Protein AF-A0A957Y7L5-F1 (afdb_monomer)

Sequence (274 aa):
MSEKPYTSDHEILPEDILTKQPSLHLTINKKDAVELDPALAEQLESYTSRERQQYLDQQVETLYEQVIKELNHFPADVSLALKKLNKAHGLVLEKPEQYNAALNEVAEVKMMIIEKRMRRQWAYTWGLMVFFYAVIWFVILAMGFFVDLKRLSEGLIYIAEGYTTIWYVALAGGLGGVVAVLYDLSEDMSKNQFERQKVMLYLIHPVTGLILGVLMFFVANTGFLVFGNATLGVESRNFSSPQILLIVLAWLAGFRQLDIYQLIDQILARVLPK

Mean predicted aligned error: 12.65 Å

pLDDT: mean 79.51, std 18.56, range [34.91, 98.06]

Radius of gyration: 33.1 Å; Cα contacts (8 Å, |Δi|>4): 226; chains: 1; bounding box: 94×47×84 Å

Foldseek 3Di:
DDDDDDDDPPPPPPPPPPPDDPPPPPPPPDDDDPPCPVVNVVVVVVVVLVVLLVVLVVLLVVLLVLLCVQVVVPVPLSVVLVVLSVVLNVQSVPDSVSNVVSVVSSVVSVVVSVVLVVLLVCLVPLLVVLVVVLVVQLVVLVVQVVDPVVVVCVPPDPDDLVVVLLSLLLSLLLNLLSVLLVVVSVVCNVVSNDDPVCSVVSVCLSVLSSVQSNVLVVVVQVVVVVVDDDPVDRDPDDQDPVSVVSSVVSSNCSNPVVVVVVVVVVVCCVVDPD

Secondary structure (DSSP, 8-state):
--PPP-------S-GGGSS----------S-------HHHHHHHHHHHHHHHHHHHHHHHHHHHHHHHHHHTT-HHHHHHHHHHHHHHHHHHHH-GGGHHHHHHHHHHHHHHHHHHHHHHHHHHHHHHHHHHHHHHHHHHHHHHTT--HHHHHTTSS---TTHHHHHHHHHHHHHHHHHHHHHHHHHHHHHT---GGGHHHHHHHHHHHHHHHHHHHHHHHHHHHHHSS------SSS--HHHHHHHHHHHHHHHTHHHHHHHHHHHHHHHS--

Structure (mmCIF, N/CA/C/O backbone):
data_AF-A0A957Y7L5-F1
#
_entry.id   AF-A0A957Y7L5-F1
#
loop_
_atom_site.group_PDB
_atom_site.id
_atom_site.type_symbol
_atom_site.label_atom_id
_atom_site.label_alt_id
_atom_site.label_comp_id
_atom_site.label_asym_id
_atom_site.label_entity_id
_atom_site.label_seq_id
_atom_site.pdbx_PDB_ins_code
_atom_site.Cartn_x
_atom_site.Cartn_y
_atom_site.Cartn_z
_atom_site.occupancy
_atom_site.B_iso_or_equiv
_atom_site.auth_seq_id
_atom_site.auth_comp_id
_atom_site.auth_asym_id
_atom_site.auth_atom_id
_atom_site.pdbx_PDB_model_num
ATOM 1 N N . MET A 1 1 ? -28.798 -17.854 -10.064 1.00 40.16 1 MET A N 1
ATOM 2 C CA . MET A 1 1 ? -28.558 -17.889 -8.607 1.00 40.16 1 MET A CA 1
ATOM 3 C C . MET A 1 1 ? -28.338 -16.442 -8.204 1.00 40.16 1 MET A C 1
ATOM 5 O O . MET A 1 1 ? -27.319 -15.880 -8.567 1.00 40.16 1 MET A O 1
ATOM 9 N N . SER A 1 2 ? -29.389 -15.790 -7.703 1.00 36.12 2 SER A N 1
ATOM 10 C CA . SER A 1 2 ? -29.487 -14.326 -7.605 1.00 36.12 2 SER A CA 1
ATOM 11 C C . SER A 1 2 ? -29.371 -13.914 -6.144 1.00 36.12 2 SER A C 1
ATOM 13 O O . SER A 1 2 ? -30.240 -14.268 -5.347 1.00 36.12 2 SER A O 1
ATOM 15 N N . GLU A 1 3 ? -28.310 -13.189 -5.802 1.00 37.00 3 GLU A N 1
ATOM 16 C CA . GLU A 1 3 ? -28.160 -12.548 -4.497 1.00 37.00 3 GLU A CA 1
ATOM 17 C C . GLU A 1 3 ? -29.187 -11.419 -4.355 1.00 37.00 3 GLU A C 1
ATOM 19 O O . GLU A 1 3 ? -29.357 -10.589 -5.251 1.00 37.00 3 GLU A O 1
ATOM 24 N N . LYS A 1 4 ? -29.915 -11.421 -3.236 1.00 42.12 4 LYS A N 1
ATOM 25 C CA . LYS A 1 4 ? -30.770 -10.305 -2.822 1.00 42.12 4 LYS A CA 1
ATOM 26 C C . LYS A 1 4 ? -29.901 -9.220 -2.168 1.00 42.12 4 LYS A C 1
ATOM 28 O O . LYS A 1 4 ? -28.979 -9.573 -1.434 1.00 42.12 4 LYS A O 1
ATOM 33 N N . PRO A 1 5 ? -30.199 -7.928 -2.377 1.00 44.16 5 PRO A N 1
ATOM 34 C CA . PRO A 1 5 ? -29.453 -6.841 -1.759 1.00 44.16 5 PRO A CA 1
ATOM 35 C C . PRO A 1 5 ? -29.744 -6.760 -0.254 1.00 44.16 5 PRO A C 1
ATOM 37 O O . PRO A 1 5 ? -30.888 -6.896 0.178 1.00 44.16 5 PRO A O 1
ATOM 40 N N . TYR A 1 6 ? -28.686 -6.534 0.525 1.00 38.81 6 TYR A N 1
ATOM 41 C CA . TYR A 1 6 ? -28.733 -6.289 1.964 1.00 38.81 6 TYR A CA 1
ATOM 42 C C . TYR A 1 6 ? -29.338 -4.900 2.198 1.00 38.81 6 TYR A C 1
ATOM 44 O O . TYR A 1 6 ? -28.723 -3.880 1.883 1.00 38.81 6 TYR A O 1
ATOM 52 N N . THR A 1 7 ? -30.571 -4.860 2.696 1.00 42.31 7 THR A N 1
ATOM 53 C CA . THR A 1 7 ? -31.206 -3.635 3.178 1.00 42.31 7 THR A CA 1
ATOM 54 C C . THR A 1 7 ? -30.458 -3.132 4.408 1.00 42.31 7 THR A C 1
ATOM 56 O O . THR A 1 7 ? -30.164 -3.872 5.344 1.00 42.31 7 THR A O 1
ATOM 59 N N . SER A 1 8 ? -30.087 -1.861 4.339 1.00 40.06 8 SER A N 1
ATOM 60 C CA . SER A 1 8 ? -29.397 -1.091 5.364 1.00 40.06 8 SER A CA 1
ATOM 61 C C . SER A 1 8 ? -30.359 -0.789 6.520 1.00 40.06 8 SER A C 1
ATOM 63 O O . SER A 1 8 ? -31.025 0.243 6.521 1.00 40.06 8 SER A O 1
ATOM 65 N N . ASP A 1 9 ? -30.411 -1.671 7.514 1.00 44.84 9 ASP A N 1
ATOM 66 C CA . ASP A 1 9 ? -31.069 -1.406 8.796 1.00 44.84 9 ASP A CA 1
ATOM 67 C C . ASP A 1 9 ? -30.110 -0.651 9.723 1.00 44.84 9 ASP A C 1
ATOM 69 O O . ASP A 1 9 ? -29.549 -1.246 10.635 1.00 44.84 9 ASP A O 1
ATOM 73 N N . HIS A 1 10 ? -29.887 0.645 9.494 1.00 41.16 10 HIS A N 1
ATOM 74 C CA . HIS A 1 10 ? -29.336 1.554 10.511 1.00 41.16 10 HIS A CA 1
ATOM 75 C C . HIS A 1 10 ? -29.779 2.998 10.256 1.00 41.16 10 HIS A C 1
ATOM 77 O O . HIS A 1 10 ? -28.973 3.897 10.049 1.00 41.16 10 HIS A O 1
ATOM 83 N N . GLU A 1 11 ? -31.084 3.216 10.360 1.00 44.81 11 GLU A N 1
ATOM 84 C CA . GLU A 1 11 ? -31.632 4.490 10.810 1.00 44.81 11 GLU A CA 1
ATOM 85 C C . GLU A 1 11 ? -32.611 4.164 11.942 1.00 44.81 11 GLU A C 1
ATOM 87 O O . GLU A 1 11 ? -33.804 3.977 11.754 1.00 44.81 11 GLU A O 1
ATOM 92 N N . ILE A 1 12 ? -32.049 3.954 13.135 1.00 46.50 12 ILE A N 1
ATOM 93 C CA . ILE A 1 12 ? -32.809 3.898 14.387 1.00 46.50 12 ILE A CA 1
ATOM 94 C C . ILE A 1 12 ? -32.298 5.055 15.242 1.00 46.50 12 ILE A C 1
ATOM 96 O O . ILE A 1 12 ? -31.625 4.882 16.256 1.00 46.50 12 ILE A O 1
ATOM 100 N N . LEU A 1 13 ? -32.572 6.266 14.771 1.00 45.19 13 LEU A N 1
ATOM 101 C CA . LEU A 1 13 ? -33.086 7.280 15.676 1.00 45.19 13 LEU A CA 1
ATOM 102 C C . LEU A 1 13 ? -34.610 7.110 15.642 1.00 45.19 13 LEU A C 1
ATOM 104 O O . LEU A 1 13 ? -35.164 6.951 14.555 1.00 45.19 13 LEU A O 1
ATOM 108 N N . PRO A 1 14 ? -35.302 7.073 16.788 1.00 40.66 14 PRO A N 1
ATOM 109 C CA . PRO A 1 14 ? -36.748 6.931 16.791 1.00 40.66 14 PRO A CA 1
ATOM 110 C C . PRO A 1 14 ? -37.381 8.207 16.213 1.00 40.66 14 PRO A C 1
ATOM 112 O O . PRO A 1 14 ? -37.533 9.200 16.920 1.00 40.66 14 PRO A O 1
ATOM 115 N N . GLU A 1 15 ? -37.773 8.182 14.936 1.00 44.00 15 GLU A N 1
ATOM 116 C CA . GLU A 1 15 ? -38.646 9.206 14.331 1.00 44.00 15 GLU A CA 1
ATOM 117 C C . GLU A 1 15 ? -40.079 9.170 14.901 1.00 44.00 15 GLU A C 1
ATOM 119 O O . GLU A 1 15 ? -40.859 10.101 14.704 1.00 44.00 15 GLU A O 1
ATOM 124 N N . ASP A 1 16 ? -40.429 8.146 15.682 1.00 39.78 16 ASP A N 1
ATOM 125 C CA . ASP A 1 16 ? -41.800 7.915 16.152 1.00 39.78 16 ASP A CA 1
ATOM 126 C C . ASP A 1 16 ? -42.203 8.706 17.416 1.00 39.78 16 ASP A C 1
ATOM 128 O O . ASP A 1 16 ? -43.280 8.492 17.972 1.00 39.78 16 ASP A O 1
ATOM 132 N N . ILE A 1 17 ? -41.380 9.656 17.880 1.00 46.81 17 ILE A N 1
ATOM 133 C CA . ILE A 1 17 ? -41.723 10.514 19.036 1.00 46.81 17 ILE A CA 1
ATOM 134 C C . ILE A 1 17 ? -42.305 11.878 18.605 1.00 46.81 17 ILE A C 1
ATOM 136 O O . ILE A 1 17 ? -42.879 12.583 19.433 1.00 46.81 17 ILE A O 1
ATOM 140 N N . LEU A 1 18 ? -42.252 12.257 17.319 1.00 44.09 18 LEU A N 1
ATOM 141 C CA . LEU A 1 18 ? -42.644 13.613 16.886 1.00 44.09 18 LEU A CA 1
ATOM 142 C C . LEU A 1 18 ? -43.904 13.730 16.006 1.00 44.09 18 LEU A C 1
ATOM 144 O O . LEU A 1 18 ? -44.290 14.855 15.697 1.00 44.09 18 LEU A O 1
ATOM 148 N N . THR A 1 19 ? -44.599 12.646 15.634 1.00 45.88 19 THR A N 1
ATOM 149 C CA . THR A 1 19 ? -45.716 12.742 14.654 1.00 45.88 19 THR A CA 1
ATOM 150 C C . THR A 1 19 ? -47.066 12.148 15.063 1.00 45.88 19 THR A C 1
ATOM 152 O O . THR A 1 19 ? -48.013 12.205 14.280 1.00 45.88 19 THR A O 1
ATOM 155 N N . LYS A 1 20 ? -47.254 11.697 16.308 1.00 41.38 20 LYS A N 1
ATOM 156 C CA . LYS A 1 20 ? -48.593 11.359 16.836 1.00 41.38 20 LYS A CA 1
ATOM 157 C C . LYS A 1 20 ? -48.969 12.220 18.036 1.00 41.38 20 LYS A C 1
ATOM 159 O O . LYS A 1 20 ? -49.040 11.753 19.166 1.00 41.38 20 LYS A O 1
ATOM 164 N N . GLN A 1 21 ? -49.289 13.482 1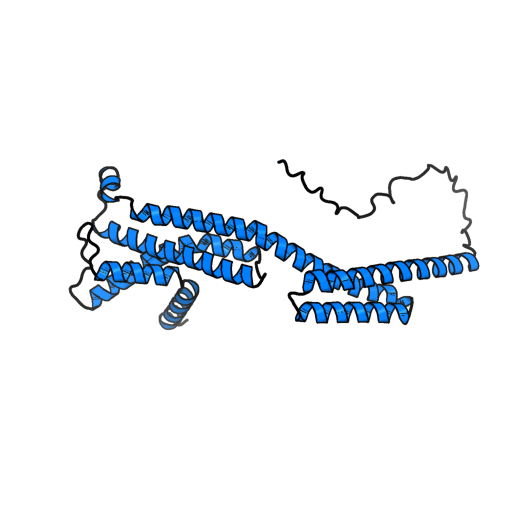7.763 1.00 42.41 21 GLN A N 1
ATOM 165 C CA . GLN A 1 21 ? -50.231 14.220 18.600 1.00 42.41 21 GLN A CA 1
ATOM 166 C C . GLN A 1 21 ? -51.654 13.775 18.225 1.00 42.41 21 GLN A C 1
ATOM 168 O O . GLN A 1 21 ? -52.111 14.094 17.125 1.00 42.41 21 GLN A O 1
ATOM 173 N N . PRO A 1 22 ? -52.406 13.085 19.101 1.00 41.41 22 PRO A N 1
ATOM 174 C CA . PRO A 1 22 ? -53.847 13.237 19.058 1.00 41.41 22 PRO A CA 1
ATOM 175 C C . PRO A 1 22 ? -54.116 14.705 19.391 1.00 41.41 22 PRO A C 1
ATOM 177 O O . PRO A 1 22 ? -53.625 15.213 20.400 1.00 41.41 22 PRO A O 1
ATOM 180 N N . SER A 1 23 ? -54.844 15.404 18.525 1.00 44.25 23 SER A N 1
ATOM 181 C CA . SER A 1 23 ? -55.333 16.757 18.774 1.00 44.25 23 SER A CA 1
ATOM 182 C C . SER A 1 23 ? -56.302 16.730 19.958 1.00 44.25 23 SER A C 1
ATOM 184 O O . SER A 1 23 ? -57.522 16.722 19.795 1.00 44.25 23 SER A O 1
ATOM 186 N N . LEU A 1 24 ? -55.753 16.660 21.168 1.00 38.72 24 LEU A N 1
ATOM 187 C CA . LEU A 1 24 ? -56.479 16.893 22.395 1.00 38.72 24 LEU A CA 1
ATOM 188 C C . LEU A 1 24 ? -56.621 18.410 22.486 1.00 38.72 24 LEU A C 1
ATOM 190 O O . LEU A 1 24 ? -55.663 19.123 22.787 1.00 38.72 24 LEU A O 1
ATOM 194 N N . HIS A 1 25 ? -57.812 18.906 22.161 1.00 36.12 25 HIS A N 1
ATOM 195 C CA . HIS A 1 25 ? -58.228 20.264 22.484 1.00 36.12 25 HIS A CA 1
ATOM 196 C C . HIS A 1 25 ? -58.214 20.428 24.012 1.00 36.12 25 HIS A C 1
ATOM 198 O O . HIS A 1 25 ? -59.233 20.313 24.686 1.00 36.12 25 HIS A O 1
ATOM 204 N N . LEU A 1 26 ? -57.036 20.690 24.571 1.00 39.66 26 LEU A N 1
ATOM 205 C CA . LEU A 1 26 ? -56.884 21.280 25.887 1.00 39.66 26 LEU A CA 1
ATOM 206 C C . LEU A 1 26 ? -57.108 22.775 25.704 1.00 39.66 26 LEU A C 1
ATOM 208 O O . LEU A 1 26 ? -56.214 23.529 25.324 1.00 39.66 26 LEU A O 1
ATOM 212 N N . THR A 1 27 ? -58.337 23.213 25.957 1.00 34.91 27 THR A N 1
ATOM 213 C CA . THR A 1 27 ? -58.581 24.578 26.415 1.00 34.91 27 THR A CA 1
ATOM 214 C C . THR A 1 27 ? -57.754 24.779 27.678 1.00 34.91 27 THR A C 1
ATOM 216 O O . THR A 1 27 ? -58.172 24.389 28.766 1.00 34.91 27 THR A O 1
ATOM 219 N N . ILE A 1 28 ? -56.555 25.344 27.521 1.00 41.31 28 ILE A N 1
ATOM 220 C CA . ILE A 1 28 ? -55.702 25.774 28.627 1.00 41.31 28 ILE A CA 1
ATOM 221 C C . ILE A 1 28 ? -56.374 27.004 29.231 1.00 41.31 28 ILE A C 1
ATOM 223 O O . ILE A 1 28 ? -56.075 28.153 28.906 1.00 41.31 28 ILE A O 1
ATOM 227 N N . ASN A 1 29 ? -57.356 26.740 30.084 1.00 41.97 29 ASN A N 1
ATOM 228 C CA . ASN A 1 29 ? -57.904 27.722 30.986 1.00 41.97 29 ASN A CA 1
ATOM 229 C C . ASN A 1 29 ? -56.980 27.764 32.206 1.00 41.97 29 ASN A C 1
ATOM 231 O O . ASN A 1 29 ? -56.963 26.850 33.016 1.00 41.97 29 ASN A O 1
ATOM 235 N N . LYS A 1 30 ? -56.180 28.829 32.269 1.00 42.75 30 LYS A N 1
ATOM 236 C CA . LYS A 1 30 ? -55.753 29.504 33.497 1.00 42.75 30 LYS A CA 1
ATOM 237 C C . LYS A 1 30 ? -55.189 28.612 34.623 1.00 42.75 30 LYS A C 1
ATOM 239 O O . LYS A 1 30 ? -55.896 28.242 35.541 1.00 42.75 30 LYS A O 1
ATOM 244 N N . LYS A 1 31 ? -53.855 28.523 34.645 1.00 42.97 31 LYS A N 1
ATOM 245 C CA . LYS A 1 31 ? -53.043 28.688 35.865 1.00 42.97 31 LYS A CA 1
ATOM 246 C C . LYS A 1 31 ? -53.366 27.741 37.034 1.00 42.97 31 LYS A C 1
ATOM 248 O O . LYS A 1 31 ? -53.469 28.217 38.155 1.00 42.97 31 LYS A O 1
ATOM 253 N N . ASP A 1 32 ? -53.375 26.440 36.784 1.00 39.59 32 ASP A N 1
ATOM 254 C CA . ASP A 1 32 ? -53.118 25.453 37.829 1.00 39.59 32 ASP A CA 1
ATOM 255 C C . ASP A 1 32 ? -51.814 24.749 37.465 1.00 39.59 32 ASP A C 1
ATOM 257 O O . ASP A 1 32 ? -51.705 24.071 36.441 1.00 39.59 32 ASP A O 1
ATOM 261 N N . ALA A 1 33 ? -50.776 25.001 38.263 1.00 42.47 33 ALA A N 1
ATOM 262 C CA . ALA A 1 33 ? -49.629 24.118 38.297 1.00 42.47 33 ALA A CA 1
ATOM 263 C C . ALA A 1 33 ? -50.194 22.732 38.606 1.00 42.47 33 ALA A C 1
ATOM 265 O O . ALA A 1 33 ? -50.799 22.542 39.658 1.00 42.47 33 ALA A O 1
ATOM 266 N N . VAL A 1 34 ? -50.069 21.795 37.668 1.00 48.94 34 VAL A N 1
ATOM 267 C CA . VAL A 1 34 ? -50.263 20.383 37.980 1.00 48.94 34 VAL A CA 1
ATOM 268 C C . VAL A 1 34 ? -49.169 20.073 38.996 1.00 48.94 34 VAL A C 1
ATOM 270 O O . VAL A 1 34 ? -48.020 19.852 38.620 1.00 48.94 34 VAL A O 1
ATOM 273 N N . GLU A 1 35 ? -49.502 20.191 40.283 1.00 47.66 35 GLU A N 1
ATOM 274 C CA . GLU A 1 35 ? -48.733 19.626 41.381 1.00 47.66 35 GLU A CA 1
ATOM 275 C C . GLU A 1 35 ? -48.698 18.132 41.098 1.00 47.66 35 GLU A C 1
ATOM 277 O O . GLU A 1 35 ? -49.637 17.389 41.380 1.00 47.66 35 GLU A O 1
ATOM 282 N N . LEU A 1 36 ? -47.642 17.720 40.398 1.00 52.94 36 LEU A N 1
ATOM 283 C CA . LEU A 1 36 ? -47.300 16.327 40.244 1.00 52.94 36 LEU A CA 1
ATOM 284 C C . LEU A 1 36 ? -47.121 15.823 41.674 1.00 52.94 36 LEU A C 1
ATOM 286 O O . LEU A 1 36 ? -46.197 16.267 42.357 1.00 52.94 36 LEU A O 1
ATOM 290 N N . ASP A 1 37 ? -48.065 15.001 42.136 1.00 59.00 37 ASP A N 1
ATOM 291 C CA . ASP A 1 37 ? -48.044 14.429 43.478 1.00 59.00 37 ASP A CA 1
ATOM 292 C C . ASP A 1 37 ? -46.620 13.906 43.741 1.00 59.00 37 ASP A C 1
ATOM 294 O O . ASP A 1 37 ? -46.128 13.083 42.957 1.00 59.00 37 ASP A O 1
ATOM 298 N N . PRO A 1 38 ? -45.912 14.427 44.763 1.00 68.69 38 PRO A N 1
ATOM 299 C CA . PRO A 1 38 ? -44.507 14.106 44.998 1.00 68.69 38 PRO A CA 1
ATOM 300 C C . PRO A 1 38 ? -44.281 12.597 45.148 1.00 68.69 38 PRO A C 1
ATOM 302 O O . PRO A 1 38 ? -43.235 12.099 44.738 1.00 68.69 38 PRO A O 1
ATOM 305 N N . ALA A 1 39 ? -45.286 11.851 45.619 1.00 67.19 39 ALA A N 1
ATOM 306 C CA . ALA A 1 39 ? -45.232 10.393 45.694 1.00 67.19 39 ALA A CA 1
ATOM 307 C C . ALA A 1 39 ? -45.231 9.714 44.308 1.00 67.19 39 ALA A C 1
ATOM 309 O O . ALA A 1 39 ? -44.607 8.671 44.114 1.00 67.19 39 ALA A O 1
ATOM 310 N N . LEU A 1 40 ? -45.912 10.306 43.326 1.00 58.38 40 LEU A N 1
ATOM 311 C CA . LEU A 1 40 ? -46.019 9.812 41.950 1.00 58.38 40 LEU A CA 1
ATOM 312 C C . LEU A 1 40 ? -44.777 10.183 41.126 1.00 58.38 40 LEU A C 1
ATOM 314 O O . LEU A 1 40 ? -44.321 9.380 40.314 1.00 58.38 40 LEU A O 1
ATOM 318 N N . ALA A 1 41 ? -44.191 11.357 41.384 1.00 68.00 41 ALA A N 1
ATOM 319 C CA . ALA A 1 41 ? -42.897 11.764 40.835 1.00 68.00 41 ALA A CA 1
ATOM 320 C C . ALA A 1 41 ? -41.767 10.821 41.294 1.00 68.00 41 ALA A C 1
ATOM 322 O O . ALA A 1 41 ? -40.994 10.333 40.472 1.00 68.00 41 ALA A O 1
ATOM 323 N N . GLU A 1 42 ? -41.736 10.484 42.586 1.00 70.00 42 GLU A N 1
ATOM 324 C CA . GLU A 1 42 ? -40.750 9.571 43.180 1.00 70.00 42 GLU A CA 1
ATOM 325 C C . GLU A 1 42 ? -40.930 8.114 42.695 1.00 70.00 42 GLU A C 1
ATOM 327 O O . GLU A 1 42 ? -39.961 7.397 42.412 1.00 70.00 42 GLU A O 1
ATOM 332 N N . GLN A 1 43 ? -42.176 7.663 42.500 1.00 64.38 43 GLN A N 1
ATOM 333 C CA . GLN A 1 43 ? -42.454 6.359 41.888 1.00 64.38 43 GLN A CA 1
ATOM 334 C C . GLN A 1 43 ? -42.056 6.299 40.408 1.00 64.38 43 GLN A C 1
ATOM 336 O O . GLN A 1 43 ? -41.502 5.288 39.975 1.00 64.38 43 GLN A O 1
ATOM 341 N N . LEU A 1 44 ? -42.286 7.362 39.634 1.00 61.22 44 LEU A N 1
ATOM 342 C CA . LEU A 1 44 ? -41.855 7.436 38.236 1.00 61.22 44 LEU A CA 1
ATOM 343 C C . LEU A 1 44 ? -40.328 7.464 38.122 1.00 61.22 44 LEU A C 1
ATOM 345 O O . LEU A 1 44 ? -39.775 6.716 37.316 1.00 61.22 44 LEU A O 1
ATOM 349 N N . GLU A 1 45 ? -39.625 8.239 38.949 1.00 70.81 45 GLU A N 1
ATOM 350 C CA . GLU A 1 45 ? -38.155 8.250 38.963 1.00 70.81 45 GLU A CA 1
ATOM 351 C C . GLU A 1 45 ? -37.571 6.875 39.318 1.00 70.81 45 GLU A C 1
ATOM 353 O O . GLU A 1 45 ? -36.650 6.401 38.646 1.00 70.81 45 GLU A O 1
ATOM 358 N N . SER A 1 46 ? -38.145 6.181 40.305 1.00 66.69 46 SER A N 1
ATOM 359 C CA . SER A 1 46 ? -37.676 4.848 40.709 1.00 66.69 46 SER A CA 1
ATOM 360 C C . SER A 1 46 ? -37.989 3.746 39.685 1.00 66.69 46 SER A C 1
ATOM 362 O O . SER A 1 46 ? -37.133 2.886 39.447 1.00 66.69 46 SER A O 1
ATOM 364 N N . TYR A 1 47 ? -39.152 3.781 39.024 1.00 63.97 47 TYR A N 1
ATOM 365 C CA . TYR A 1 47 ? -39.477 2.856 37.927 1.00 63.97 47 TYR A CA 1
ATOM 366 C C . TYR A 1 47 ? -38.571 3.073 36.718 1.00 63.97 47 TYR A C 1
ATOM 368 O O . TYR A 1 47 ? -37.966 2.123 36.216 1.00 63.97 47 TYR A O 1
ATOM 376 N N . THR A 1 48 ? -38.414 4.332 36.301 1.00 70.81 48 THR A N 1
ATOM 377 C CA . THR A 1 48 ? -37.575 4.682 35.150 1.00 70.81 48 THR A CA 1
ATOM 378 C C . THR A 1 48 ? -36.109 4.317 35.409 1.00 70.81 48 THR A C 1
ATOM 380 O O . THR A 1 48 ? -35.391 3.939 34.487 1.00 70.81 48 THR A O 1
ATOM 383 N N . SER A 1 49 ? -35.657 4.379 36.666 1.00 77.44 49 SER A N 1
ATOM 384 C CA . SER A 1 49 ? -34.308 3.971 37.069 1.00 77.44 49 SER A CA 1
ATOM 385 C C . SER A 1 49 ? -34.070 2.464 36.898 1.00 77.44 49 SER A C 1
ATOM 387 O O . SER A 1 49 ? -33.077 2.070 36.285 1.00 77.44 49 SER A O 1
ATOM 389 N N . ARG A 1 50 ? -34.999 1.606 37.348 1.00 83.19 50 ARG A N 1
ATOM 390 C CA . ARG A 1 50 ? -34.852 0.139 37.230 1.00 83.19 50 ARG A CA 1
ATOM 391 C C . ARG A 1 50 ? -34.888 -0.351 35.787 1.00 83.19 50 ARG A C 1
ATOM 393 O O . ARG A 1 50 ? -34.074 -1.189 35.411 1.00 83.19 50 ARG A O 1
ATOM 400 N N . GLU A 1 51 ? -35.803 0.176 34.980 1.00 84.50 51 GLU A N 1
ATOM 401 C CA . GLU A 1 51 ? -35.906 -0.195 33.564 1.00 84.50 51 GLU A CA 1
ATOM 402 C C . GLU A 1 51 ? -34.649 0.231 32.786 1.00 84.50 51 GLU A C 1
ATOM 404 O O . GLU A 1 51 ? -34.083 -0.555 32.024 1.00 84.50 51 GLU A O 1
ATOM 409 N N . ARG A 1 52 ? -34.132 1.441 33.051 1.00 81.88 52 ARG A N 1
ATOM 410 C CA . ARG A 1 52 ? -32.865 1.920 32.473 1.00 81.88 52 ARG A CA 1
ATOM 411 C C . ARG A 1 52 ? -31.669 1.060 32.883 1.00 81.88 52 ARG A C 1
ATOM 413 O O . ARG A 1 52 ? -30.818 0.782 32.042 1.00 81.88 52 ARG A O 1
ATOM 420 N N . GLN A 1 53 ? -31.608 0.622 34.141 1.00 84.25 53 GLN A N 1
ATOM 421 C CA . GLN A 1 53 ? -30.556 -0.281 34.619 1.00 84.25 53 GLN A CA 1
ATOM 422 C C . GLN A 1 53 ? -30.599 -1.632 33.900 1.00 84.25 53 GLN A C 1
ATOM 424 O O . GLN A 1 53 ? -29.572 -2.071 33.390 1.00 84.25 53 GLN A O 1
ATOM 429 N N . GLN A 1 54 ? -31.781 -2.246 33.780 1.00 87.75 54 GLN A N 1
ATOM 430 C CA . GLN A 1 54 ? -31.950 -3.517 33.063 1.00 87.75 54 GLN A CA 1
ATOM 431 C C . GLN A 1 54 ? -31.550 -3.403 31.587 1.00 87.75 54 GLN A C 1
ATOM 433 O O . GLN A 1 54 ? -30.850 -4.269 31.064 1.00 87.75 54 GLN A O 1
ATOM 438 N N . TYR A 1 55 ? -31.942 -2.313 30.925 1.00 88.31 55 TYR A N 1
ATOM 439 C CA . TYR A 1 55 ? -31.563 -2.055 29.538 1.00 88.31 55 TYR A CA 1
ATOM 440 C C . TYR A 1 55 ? -30.045 -1.886 29.362 1.00 88.31 55 TYR A C 1
ATOM 442 O O . TYR A 1 55 ? -29.469 -2.370 28.384 1.00 88.31 55 TYR A O 1
ATOM 450 N N . LEU A 1 56 ? -29.378 -1.203 30.297 1.00 87.81 56 LEU A N 1
ATOM 451 C CA . LEU A 1 56 ? -27.929 -1.021 30.249 1.00 87.81 56 LEU A CA 1
ATOM 452 C C . LEU A 1 56 ? -27.179 -2.331 30.513 1.00 87.81 56 LEU A C 1
ATOM 454 O O . LEU A 1 56 ? -26.236 -2.623 29.782 1.00 87.81 56 LEU A O 1
ATOM 458 N N . ASP A 1 57 ? -27.619 -3.138 31.479 1.00 90.44 57 ASP A N 1
ATOM 459 C CA . ASP A 1 57 ? -27.032 -4.460 31.739 1.00 90.44 57 ASP A CA 1
ATOM 460 C C . ASP A 1 57 ? -27.150 -5.374 30.513 1.00 90.44 57 ASP A C 1
ATOM 462 O O . ASP A 1 57 ? -26.158 -5.972 30.091 1.00 90.44 57 ASP A O 1
ATOM 466 N N . GLN A 1 58 ? -28.314 -5.398 29.854 1.00 92.69 58 GLN A N 1
ATOM 467 C CA . GLN A 1 58 ? -28.503 -6.174 28.625 1.00 92.69 58 GLN A CA 1
ATOM 468 C C . GLN A 1 58 ? -27.582 -5.695 27.486 1.00 92.69 58 GLN A C 1
ATOM 470 O O . GLN A 1 58 ? -27.036 -6.505 26.728 1.00 92.69 58 GLN A O 1
ATOM 475 N N . GLN A 1 59 ? -27.374 -4.378 27.357 1.00 90.75 59 GLN A N 1
ATOM 476 C CA . GLN A 1 59 ? -26.424 -3.827 26.387 1.00 90.75 59 GLN A CA 1
ATOM 477 C C . GLN A 1 59 ? -24.977 -4.202 26.711 1.00 90.75 59 GLN A C 1
ATOM 479 O O . GLN A 1 59 ? -24.220 -4.525 25.795 1.00 90.75 59 GLN A O 1
ATOM 484 N N . VAL A 1 60 ? -24.590 -4.157 27.987 1.00 91.69 60 VAL A N 1
ATOM 485 C CA . VAL A 1 60 ? -23.248 -4.530 28.441 1.00 91.69 60 VAL A CA 1
ATOM 486 C C . VAL A 1 60 ? -22.981 -5.998 28.117 1.00 91.69 60 VAL A C 1
ATOM 488 O O . VAL A 1 60 ? -21.971 -6.291 27.480 1.00 91.69 60 VAL A O 1
ATOM 491 N N . GLU A 1 61 ? -23.902 -6.901 28.457 1.00 93.44 61 GLU A N 1
ATOM 492 C CA . GLU A 1 61 ? -23.790 -8.336 28.161 1.00 93.44 61 GLU A CA 1
ATOM 493 C C . GLU A 1 61 ? -23.677 -8.602 26.652 1.00 93.44 61 GLU A C 1
ATOM 495 O O . GLU A 1 61 ? -22.755 -9.282 26.196 1.00 93.44 61 GLU A O 1
ATOM 500 N N . THR A 1 62 ? -24.528 -7.957 25.849 1.00 94.50 62 THR A N 1
ATOM 501 C CA . THR A 1 62 ? -24.460 -8.052 24.382 1.00 94.50 62 THR A CA 1
ATOM 502 C C . THR A 1 62 ? -23.111 -7.555 23.844 1.00 94.50 62 THR A C 1
ATOM 504 O O . THR A 1 62 ? -22.543 -8.136 22.916 1.00 94.50 62 THR A O 1
ATOM 507 N N . LEU A 1 63 ? -22.568 -6.473 24.412 1.00 92.88 63 LEU A N 1
ATOM 508 C CA . LEU A 1 63 ? -21.271 -5.931 24.010 1.00 92.88 63 LEU A CA 1
ATOM 509 C C . LEU A 1 63 ? -20.109 -6.829 24.430 1.00 92.88 63 LEU A C 1
ATOM 511 O O . LEU A 1 63 ? -19.154 -6.926 23.665 1.00 92.88 63 LEU A O 1
ATOM 515 N N . TYR A 1 64 ? -20.180 -7.522 25.570 1.00 93.06 64 TYR A N 1
ATOM 516 C CA . TYR A 1 64 ? -19.175 -8.523 25.945 1.00 93.06 64 TYR A CA 1
ATOM 517 C C . TYR A 1 64 ? -19.037 -9.595 24.865 1.00 93.06 64 TYR A C 1
ATOM 519 O O . TYR A 1 64 ? -17.928 -9.854 24.388 1.00 93.06 64 TYR A O 1
ATOM 527 N N . GLU A 1 65 ? -20.159 -10.167 24.426 1.00 94.44 65 GLU A N 1
ATOM 528 C CA . GLU A 1 65 ? -20.161 -11.169 23.358 1.00 94.44 65 GLU A CA 1
ATOM 529 C C . GLU A 1 65 ? -19.616 -10.599 22.043 1.00 94.44 65 GLU A C 1
ATOM 531 O O . GLU A 1 65 ? -18.804 -11.238 21.365 1.00 94.44 65 GLU A O 1
ATOM 536 N N . GLN A 1 66 ? -20.012 -9.372 21.685 1.00 92.19 66 GLN A N 1
ATOM 537 C CA . GLN A 1 66 ? -19.533 -8.710 20.469 1.00 92.19 66 GLN A CA 1
ATOM 538 C C . GLN A 1 66 ? -18.034 -8.408 20.514 1.00 92.19 66 GLN A C 1
ATOM 540 O O . GLN A 1 66 ? -17.358 -8.609 19.505 1.00 92.19 66 GLN A O 1
ATOM 545 N N . VAL A 1 67 ? -17.497 -7.968 21.656 1.00 93.06 67 VAL A N 1
ATOM 546 C CA . VAL A 1 67 ? -16.059 -7.728 21.835 1.00 93.06 67 VAL A CA 1
ATOM 547 C C . VAL A 1 67 ? -15.291 -9.027 21.643 1.00 93.06 67 VAL A C 1
ATOM 549 O O . VAL A 1 67 ? -14.341 -9.064 20.865 1.00 93.06 67 VAL A O 1
ATOM 552 N N . ILE A 1 68 ? -15.730 -10.112 22.282 1.00 91.38 68 ILE A N 1
ATOM 553 C CA . ILE A 1 68 ? -15.070 -11.415 22.145 1.00 91.38 68 ILE A CA 1
ATOM 554 C C . ILE A 1 68 ? -15.123 -11.892 20.689 1.00 91.38 68 ILE A C 1
ATOM 556 O O . ILE A 1 68 ? -14.122 -12.378 20.171 1.00 91.38 68 ILE A O 1
ATOM 560 N N . LYS A 1 69 ? -16.254 -11.723 19.997 1.00 90.31 69 LYS A N 1
ATOM 561 C CA . LYS A 1 69 ? -16.428 -12.194 18.616 1.00 90.31 69 LYS A CA 1
ATOM 562 C C . LYS A 1 69 ? -15.667 -11.356 17.583 1.00 90.31 69 LYS A C 1
ATOM 564 O O . LYS A 1 69 ? -15.033 -11.917 16.692 1.00 90.31 69 LYS A O 1
ATOM 569 N N . GLU A 1 70 ? -15.754 -10.031 17.661 1.00 87.81 70 GLU A N 1
ATOM 570 C CA . GLU A 1 70 ? -15.241 -9.121 16.624 1.00 87.81 70 GLU A CA 1
ATOM 571 C C . GLU A 1 70 ? -13.800 -8.677 16.889 1.00 87.81 70 GLU A C 1
ATOM 573 O O . GLU A 1 70 ? -13.042 -8.479 15.938 1.00 87.81 70 GLU A O 1
ATOM 578 N N . LEU A 1 71 ? -13.394 -8.551 18.159 1.00 87.56 71 LEU A N 1
ATOM 579 C CA . LEU A 1 71 ? -12.053 -8.094 18.531 1.00 87.56 71 LEU A CA 1
ATOM 580 C C . LEU A 1 71 ? -11.085 -9.242 18.848 1.00 87.56 71 LEU A C 1
ATOM 582 O O . LEU A 1 71 ? -9.932 -8.954 19.140 1.00 87.56 71 LEU A O 1
ATOM 586 N N . ASN A 1 72 ? -11.468 -10.522 18.724 1.00 87.19 72 ASN A N 1
ATOM 587 C CA . ASN A 1 72 ? -10.601 -11.671 19.061 1.00 87.19 72 ASN A CA 1
ATOM 588 C C . ASN A 1 72 ? -9.176 -11.598 18.461 1.00 87.19 72 ASN A C 1
ATOM 590 O O . ASN A 1 72 ? -8.208 -12.068 19.047 1.00 87.19 72 ASN A O 1
ATOM 594 N N . HIS A 1 73 ? -9.040 -10.977 17.287 1.00 83.00 73 HIS A N 1
ATOM 595 C CA . HIS A 1 73 ? -7.768 -10.826 16.575 1.00 83.00 73 HIS A CA 1
ATOM 596 C C . HIS A 1 73 ? -6.860 -9.712 17.143 1.00 83.00 73 HIS A C 1
ATOM 598 O O . HIS A 1 73 ? -5.707 -9.594 16.734 1.00 83.00 73 HIS A O 1
ATOM 604 N N . PHE A 1 74 ? -7.360 -8.901 18.079 1.00 85.75 74 PHE A N 1
ATOM 605 C CA . PHE A 1 74 ? -6.687 -7.745 18.675 1.00 85.75 74 PHE A CA 1
ATOM 606 C C . PHE A 1 74 ? -6.686 -7.864 20.210 1.00 85.75 74 PHE A C 1
ATOM 608 O O . PHE A 1 74 ? -7.486 -7.212 20.885 1.00 85.75 74 PHE A O 1
ATOM 615 N N . PRO A 1 75 ? -5.787 -8.673 20.804 1.00 86.44 75 PRO A N 1
ATOM 616 C CA . PRO A 1 75 ? -5.825 -8.981 22.238 1.00 86.44 75 PRO A CA 1
ATOM 617 C C . PRO A 1 75 ? -5.692 -7.735 23.128 1.00 86.44 75 PRO A C 1
ATOM 619 O O . PRO A 1 75 ? -6.323 -7.653 24.183 1.00 86.44 75 PRO A O 1
ATOM 622 N N . ALA A 1 76 ? -4.920 -6.737 22.682 1.00 89.44 76 ALA A N 1
ATOM 623 C CA . ALA A 1 76 ? -4.802 -5.454 23.369 1.00 89.44 76 ALA A CA 1
ATOM 624 C C . ALA A 1 76 ? -6.153 -4.717 23.433 1.00 89.44 76 ALA A C 1
ATOM 626 O O . ALA A 1 76 ? -6.576 -4.309 24.517 1.00 89.44 76 ALA A O 1
ATOM 627 N N . ASP A 1 77 ? -6.866 -4.629 22.307 1.00 90.38 77 ASP A N 1
ATOM 628 C CA . ASP A 1 77 ? -8.153 -3.933 22.217 1.00 90.38 77 ASP A CA 1
ATOM 629 C C . ASP A 1 77 ? -9.252 -4.682 22.994 1.00 90.38 77 ASP A C 1
ATOM 631 O O . ASP A 1 77 ? -10.055 -4.048 23.677 1.00 90.38 77 ASP A O 1
ATOM 635 N N . VAL A 1 78 ? -9.245 -6.024 22.981 1.00 93.06 78 VAL A N 1
ATOM 636 C CA . VAL A 1 78 ? -10.152 -6.855 23.800 1.00 93.06 78 VAL A CA 1
ATOM 637 C C . VAL A 1 78 ? -9.983 -6.530 25.279 1.00 93.06 78 VAL A C 1
ATOM 639 O O . VAL A 1 78 ? -10.958 -6.230 25.961 1.00 93.06 78 VAL A O 1
ATOM 642 N N . SER A 1 79 ? -8.747 -6.550 25.784 1.00 93.44 79 SER A N 1
ATOM 643 C CA . SER A 1 79 ? -8.485 -6.292 27.205 1.00 93.44 79 SER A CA 1
ATOM 644 C C . SER A 1 79 ? -8.940 -4.893 27.639 1.00 93.44 79 SER A C 1
ATOM 646 O O . SER A 1 79 ? -9.515 -4.729 28.718 1.00 93.44 79 SER A O 1
ATOM 648 N N . LEU A 1 80 ? -8.747 -3.892 26.775 1.00 94.31 80 LEU A N 1
ATOM 649 C CA . LEU A 1 80 ? -9.175 -2.519 27.013 1.00 94.31 80 LEU A CA 1
ATOM 650 C C . LEU A 1 80 ? -10.704 -2.396 27.008 1.00 94.31 80 LEU A C 1
ATOM 652 O O . LEU A 1 80 ? -11.268 -1.789 27.920 1.00 94.31 80 LEU A O 1
ATOM 656 N N . ALA A 1 81 ? -11.372 -2.997 26.022 1.00 94.00 81 ALA A N 1
ATOM 657 C CA . ALA A 1 81 ? -12.826 -2.994 25.909 1.00 94.00 81 ALA A CA 1
ATOM 658 C C . ALA A 1 81 ? -13.490 -3.712 27.096 1.00 94.00 81 ALA A C 1
ATOM 660 O O . ALA A 1 81 ? -14.382 -3.150 27.727 1.00 94.00 81 ALA A O 1
ATOM 661 N N . LEU A 1 82 ? -12.995 -4.894 27.481 1.00 95.12 82 LEU A N 1
ATOM 662 C CA . LEU A 1 82 ? -13.485 -5.631 28.653 1.00 95.12 82 LEU A CA 1
ATOM 663 C C . LEU A 1 82 ? -13.269 -4.845 29.954 1.00 95.12 82 LEU A C 1
ATOM 665 O O . LEU A 1 82 ? -14.138 -4.834 30.823 1.00 95.12 82 LEU A O 1
ATOM 669 N N . LYS A 1 83 ? -12.138 -4.141 30.095 1.00 96.38 83 LYS A N 1
ATOM 670 C CA . LYS A 1 83 ? -11.882 -3.268 31.250 1.00 96.38 83 LYS A CA 1
ATOM 671 C C . LYS A 1 83 ? -12.888 -2.114 31.325 1.00 96.38 83 LYS A C 1
ATOM 673 O O . LYS A 1 83 ? -13.346 -1.793 32.421 1.00 96.38 83 LYS A O 1
ATOM 678 N N . LYS A 1 84 ? -13.238 -1.506 30.188 1.00 94.94 84 LYS A N 1
ATOM 679 C CA . LYS A 1 84 ? -14.246 -0.436 30.105 1.00 94.94 84 LYS A CA 1
ATOM 680 C C . LYS A 1 84 ? -15.654 -0.939 30.412 1.00 94.94 84 LYS A C 1
ATOM 682 O O . LYS A 1 84 ? -16.350 -0.300 31.193 1.00 94.94 84 LYS A O 1
ATOM 687 N N . LEU A 1 85 ? -16.036 -2.104 29.889 1.00 95.00 85 LEU A N 1
ATOM 688 C CA . LEU A 1 85 ? -17.326 -2.730 30.198 1.00 95.00 85 LEU A CA 1
ATOM 689 C C . LEU A 1 85 ? -17.441 -3.107 31.684 1.00 95.00 85 LEU A C 1
ATOM 691 O O . LEU A 1 85 ? -18.443 -2.780 32.314 1.00 95.00 85 LEU A O 1
ATOM 695 N N . ASN A 1 86 ? -16.384 -3.674 32.282 1.00 94.88 86 ASN A N 1
ATOM 696 C CA . ASN A 1 86 ? -16.353 -3.981 33.719 1.00 94.88 86 ASN A CA 1
ATOM 697 C C . ASN A 1 86 ? -16.504 -2.705 34.561 1.00 94.88 86 ASN A C 1
ATOM 699 O O . ASN A 1 86 ? -17.223 -2.689 35.559 1.00 94.88 86 ASN A O 1
ATOM 703 N N . LYS A 1 87 ? -15.835 -1.619 34.150 1.00 94.56 87 LYS A N 1
ATOM 704 C CA . LYS A 1 87 ? -15.954 -0.310 34.802 1.00 94.56 87 LYS A CA 1
ATOM 705 C C . LYS A 1 87 ? -17.375 0.241 34.682 1.00 94.56 87 LYS A C 1
ATOM 707 O O . LYS A 1 87 ? -17.904 0.726 35.675 1.00 94.56 87 LYS A O 1
ATOM 712 N N . ALA A 1 88 ? -17.995 0.143 33.506 1.00 93.00 88 ALA A N 1
ATOM 713 C CA . ALA A 1 88 ? -19.377 0.563 33.297 1.00 93.00 88 ALA A CA 1
ATOM 714 C C . ALA A 1 88 ? -20.340 -0.205 34.214 1.00 93.00 88 ALA A C 1
ATOM 716 O O . ALA A 1 88 ? -21.128 0.423 34.910 1.00 93.00 88 ALA A O 1
ATOM 717 N N . HIS A 1 89 ? -20.218 -1.532 34.293 1.00 91.62 89 HIS A N 1
ATOM 718 C CA . HIS A 1 89 ? -21.050 -2.354 35.176 1.00 91.62 89 HIS A CA 1
ATOM 719 C C . HIS A 1 89 ? -20.861 -1.991 36.661 1.00 91.62 89 HIS A C 1
ATOM 721 O O . HIS A 1 89 ? -21.836 -1.830 37.391 1.00 91.62 89 HIS A O 1
ATOM 727 N N . GLY A 1 90 ? -19.619 -1.749 37.100 1.00 92.19 90 GLY A N 1
ATOM 728 C CA . GLY A 1 90 ? -19.341 -1.272 38.460 1.00 92.19 90 GLY A CA 1
ATOM 729 C C . GLY A 1 90 ? -20.020 0.065 38.788 1.00 92.19 90 GLY A C 1
ATOM 730 O O . GLY A 1 90 ? -20.626 0.197 39.848 1.00 92.19 90 GLY A O 1
ATOM 731 N N . LEU A 1 91 ? -19.988 1.027 37.857 1.00 90.38 91 LEU A N 1
ATOM 732 C CA . LEU A 1 91 ? -20.641 2.336 38.018 1.00 90.38 91 LEU A CA 1
ATOM 733 C C . LEU A 1 91 ? -22.171 2.219 38.134 1.00 90.38 91 LEU A C 1
ATOM 735 O O . LEU A 1 91 ? -22.790 2.987 38.867 1.00 90.38 91 LEU A O 1
ATOM 739 N N . VAL A 1 92 ? -22.781 1.258 37.431 1.00 87.94 92 VAL A N 1
ATOM 740 C CA . VAL A 1 92 ? -24.234 1.010 37.484 1.00 87.94 92 VAL A CA 1
ATOM 741 C C . VAL A 1 92 ? -24.662 0.452 38.839 1.00 87.94 92 VAL A C 1
ATOM 743 O O . VAL A 1 92 ? -25.712 0.843 39.350 1.00 87.94 92 VAL A O 1
ATOM 746 N N . LEU A 1 93 ? -23.850 -0.431 39.427 1.00 88.00 93 LEU A N 1
ATOM 747 C CA . LEU A 1 93 ? -24.141 -1.057 40.718 1.00 88.00 93 LEU A CA 1
ATOM 748 C C . LEU A 1 93 ? -23.934 -0.110 41.907 1.00 88.00 93 LEU A C 1
ATOM 750 O O . LEU A 1 93 ? -24.607 -0.262 42.925 1.00 88.00 93 LEU A O 1
ATOM 754 N N . GLU A 1 94 ? -23.004 0.844 41.806 1.00 89.75 94 GLU A N 1
ATOM 755 C CA . GLU A 1 94 ? -22.608 1.672 42.948 1.00 89.75 94 GLU A CA 1
ATOM 756 C C . GLU A 1 94 ? -23.611 2.796 43.243 1.00 89.75 94 GLU A C 1
ATOM 758 O O . GLU A 1 94 ? -24.047 2.941 44.389 1.00 89.75 94 GLU A O 1
ATOM 763 N N . LYS A 1 95 ? -23.980 3.610 42.238 1.00 85.94 95 LYS A N 1
ATOM 764 C CA . LYS A 1 95 ? -24.893 4.755 42.423 1.00 85.94 95 LYS A CA 1
ATOM 765 C C . LYS A 1 95 ? -25.730 5.055 41.173 1.00 85.94 95 LYS A C 1
ATOM 767 O O . LYS A 1 95 ? -25.160 5.219 40.095 1.00 85.94 95 LYS A O 1
ATOM 772 N N . PRO A 1 96 ? -27.052 5.292 41.310 1.00 78.25 96 PRO A N 1
ATOM 773 C CA . PRO A 1 96 ? -27.908 5.661 40.178 1.00 78.25 96 PRO A CA 1
ATOM 774 C C . PRO A 1 96 ? -27.493 6.988 39.514 1.00 78.25 96 PRO A C 1
ATOM 776 O O . PRO A 1 96 ? -27.664 7.152 38.309 1.00 78.25 96 PRO A O 1
ATOM 779 N N . GLU A 1 97 ? -26.871 7.909 40.256 1.00 84.19 97 GLU A N 1
ATOM 780 C CA . GLU A 1 97 ? -26.365 9.187 39.726 1.00 84.19 97 GLU A CA 1
ATOM 781 C C . GLU A 1 97 ? -25.219 9.021 38.708 1.00 84.19 97 GLU A C 1
ATOM 783 O O . GLU A 1 97 ? -24.999 9.893 37.866 1.00 84.19 97 GLU A O 1
ATOM 788 N N . GLN A 1 98 ? -24.492 7.897 38.745 1.00 88.12 98 GLN A N 1
ATOM 789 C CA . GLN A 1 98 ? -23.352 7.628 37.858 1.00 88.12 98 GLN A CA 1
ATOM 790 C C . GLN A 1 98 ? -23.747 6.925 36.553 1.00 88.12 98 GLN A C 1
ATOM 792 O O . GLN A 1 98 ? -22.886 6.636 35.719 1.00 88.12 98 GLN A O 1
ATOM 797 N N . TYR A 1 99 ? -25.043 6.708 36.328 1.00 86.81 99 TYR A N 1
ATOM 798 C CA . TYR A 1 99 ? -25.570 6.051 35.133 1.00 86.81 99 TYR A CA 1
ATOM 799 C C . TYR A 1 99 ? -25.064 6.684 33.822 1.00 86.81 99 TYR A C 1
ATOM 801 O O . TYR A 1 99 ? -24.670 5.980 32.893 1.00 86.81 99 TYR A O 1
ATOM 809 N N . ASN A 1 100 ? -24.972 8.018 33.765 1.00 86.44 100 ASN A N 1
ATOM 810 C CA . ASN A 1 100 ? -24.455 8.731 32.590 1.00 86.44 100 ASN A CA 1
ATOM 811 C C . ASN A 1 100 ? -22.973 8.422 32.309 1.00 86.44 100 ASN A C 1
ATOM 813 O O . ASN A 1 100 ? -22.562 8.345 31.153 1.00 86.44 100 ASN A O 1
ATOM 817 N N . ALA A 1 101 ? -22.166 8.218 33.354 1.00 90.31 101 ALA A N 1
ATOM 818 C CA . ALA A 1 101 ? -20.760 7.855 33.196 1.00 90.31 101 ALA A CA 1
ATOM 819 C C . ALA A 1 101 ? -20.610 6.423 32.659 1.00 90.31 101 ALA A C 1
ATOM 821 O O . ALA A 1 101 ? -19.779 6.185 31.783 1.00 90.31 101 ALA A O 1
ATOM 822 N N . ALA A 1 102 ? -21.448 5.490 33.124 1.00 90.81 102 ALA A N 1
ATOM 823 C CA . ALA A 1 102 ? -21.491 4.128 32.596 1.00 90.81 102 ALA A CA 1
ATOM 824 C C . ALA A 1 102 ? -21.899 4.101 31.113 1.00 90.81 102 ALA A C 1
ATOM 826 O O . ALA A 1 102 ? -21.267 3.417 30.307 1.00 90.81 102 ALA A O 1
ATOM 827 N N . LEU A 1 103 ? -22.899 4.905 30.737 1.00 89.50 103 LEU A N 1
ATOM 828 C CA . LEU A 1 103 ? -23.334 5.076 29.348 1.00 89.50 103 LEU A CA 1
ATOM 829 C C . LEU A 1 103 ? -22.203 5.548 28.427 1.00 89.50 103 LEU A C 1
ATOM 831 O O . LEU A 1 103 ? -22.063 5.025 27.323 1.00 89.50 103 LEU A O 1
ATOM 835 N N . ASN A 1 104 ? -21.380 6.498 28.878 1.00 92.94 104 ASN A N 1
ATOM 836 C CA . ASN A 1 104 ? -20.247 6.991 28.093 1.00 92.94 104 ASN A CA 1
ATOM 837 C C . ASN A 1 104 ? -19.203 5.891 27.841 1.00 92.94 104 ASN A C 1
ATOM 839 O O . ASN A 1 104 ? -18.755 5.722 26.710 1.00 92.94 104 ASN A O 1
ATOM 843 N N . GLU A 1 105 ? -18.858 5.095 28.859 1.00 92.00 105 GLU A N 1
ATOM 844 C CA . GLU A 1 105 ? -17.907 3.982 28.700 1.00 92.00 105 GLU A CA 1
ATOM 845 C C . GLU A 1 105 ? -18.443 2.912 27.731 1.00 92.00 105 GLU A C 1
ATOM 847 O O . GLU A 1 105 ? -17.703 2.407 26.884 1.00 92.00 105 GLU A O 1
ATOM 852 N N . VAL A 1 106 ? -19.744 2.607 27.798 1.00 92.44 106 VAL A N 1
ATOM 853 C CA . VAL A 1 106 ? -20.426 1.697 26.862 1.00 92.44 106 VAL A CA 1
ATOM 854 C C . VAL A 1 106 ? -20.414 2.249 25.433 1.00 92.44 106 VAL A C 1
ATOM 856 O O . VAL A 1 106 ? -20.117 1.516 24.484 1.00 92.44 106 VAL A O 1
ATOM 859 N N . ALA A 1 107 ? -20.687 3.545 25.263 1.00 91.06 107 ALA A N 1
ATOM 860 C CA . ALA A 1 107 ? -20.659 4.206 23.963 1.00 91.06 107 ALA A CA 1
ATOM 861 C C . ALA A 1 107 ? -19.256 4.182 23.336 1.00 91.06 107 ALA A C 1
ATOM 863 O O . ALA A 1 107 ? -19.127 3.902 22.144 1.00 91.06 107 ALA A O 1
ATOM 864 N N . GLU A 1 108 ? -18.201 4.398 24.125 1.00 94.06 108 GLU A N 1
ATOM 865 C CA . GLU A 1 108 ? -16.818 4.314 23.647 1.00 94.06 108 GLU A CA 1
ATOM 866 C C . GLU A 1 108 ? -16.453 2.908 23.153 1.00 94.06 108 GLU A C 1
ATOM 868 O O . GLU A 1 108 ? -15.863 2.764 22.079 1.00 94.06 108 GLU A O 1
ATOM 873 N N . VAL A 1 109 ? -16.845 1.858 23.885 1.00 93.62 109 VAL A N 1
ATOM 874 C CA . VAL A 1 109 ? -16.625 0.467 23.448 1.00 93.62 109 VAL A CA 1
ATOM 875 C C . VAL A 1 109 ? -17.392 0.177 22.159 1.00 93.62 109 VAL A C 1
ATOM 877 O O . VAL A 1 109 ? -16.838 -0.404 21.224 1.00 93.62 109 VAL A O 1
ATOM 880 N N . LYS A 1 110 ? -18.643 0.636 22.057 1.00 92.62 110 LYS A N 1
ATOM 881 C CA . LYS A 1 110 ? -19.446 0.493 20.837 1.00 92.62 110 LYS A CA 1
ATOM 882 C C . LYS A 1 110 ? -18.784 1.180 19.641 1.00 92.62 110 LYS A C 1
ATOM 884 O O . LYS A 1 110 ? -18.698 0.578 18.571 1.00 92.62 110 LYS A O 1
ATOM 889 N N . MET A 1 111 ? -18.274 2.399 19.819 1.00 92.50 111 MET A N 1
ATOM 890 C CA . MET A 1 111 ? -17.545 3.121 18.771 1.00 92.50 111 MET A CA 1
ATOM 891 C C . MET A 1 111 ? -16.278 2.377 18.344 1.00 92.50 111 MET A C 1
ATOM 893 O O . MET A 1 111 ? -16.031 2.247 17.146 1.00 92.50 111 MET A O 1
ATOM 897 N N . MET A 1 112 ? -15.536 1.804 19.296 1.00 91.06 112 MET A N 1
ATOM 898 C CA . MET A 1 112 ? -14.358 0.983 19.006 1.00 91.06 112 MET A CA 1
ATOM 899 C C . MET A 1 112 ? -14.711 -0.244 18.148 1.00 91.06 112 MET A C 1
ATOM 901 O O . MET A 1 112 ? -14.029 -0.524 17.163 1.00 91.06 112 MET A O 1
ATOM 905 N N . ILE A 1 113 ? -15.801 -0.954 18.465 1.00 91.00 113 ILE A N 1
ATOM 906 C CA . ILE A 1 113 ? -16.270 -2.104 17.669 1.00 91.00 113 ILE A CA 1
ATOM 907 C C . ILE A 1 113 ? -16.687 -1.662 16.260 1.00 91.00 113 ILE A C 1
ATOM 909 O O . ILE A 1 113 ? -16.301 -2.299 15.276 1.00 91.00 113 ILE A O 1
ATOM 913 N N . ILE A 1 114 ? -17.465 -0.579 16.151 1.00 89.88 114 ILE A N 1
ATOM 914 C CA . ILE A 1 114 ? -17.95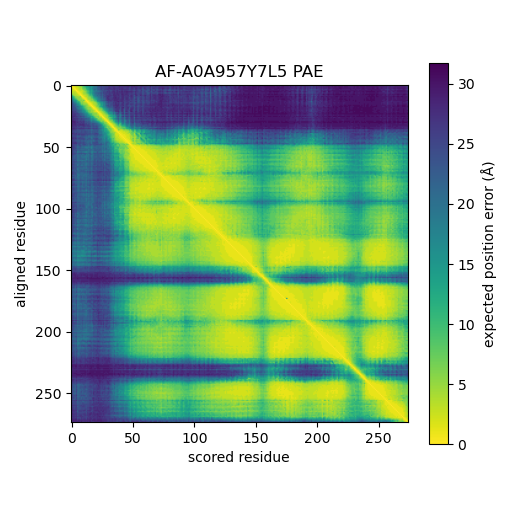0 -0.057 14.865 1.00 89.88 114 ILE A CA 1
ATOM 915 C C . ILE A 1 114 ? -16.774 0.333 13.971 1.00 89.88 114 ILE A C 1
ATOM 917 O O . ILE A 1 114 ? -16.736 -0.083 12.812 1.00 89.88 114 ILE A O 1
ATOM 921 N N . GLU A 1 115 ? -15.791 1.061 14.503 1.00 88.19 115 GLU A N 1
ATOM 922 C CA . GLU A 1 115 ? -14.606 1.473 13.750 1.00 88.19 115 GLU A CA 1
ATOM 923 C C . GLU A 1 115 ? -13.848 0.256 13.201 1.00 88.19 115 GLU A C 1
ATOM 925 O O . GLU A 1 115 ? -13.491 0.213 12.021 1.00 88.19 115 GLU A O 1
ATOM 930 N N . LYS A 1 116 ? -13.653 -0.779 14.026 1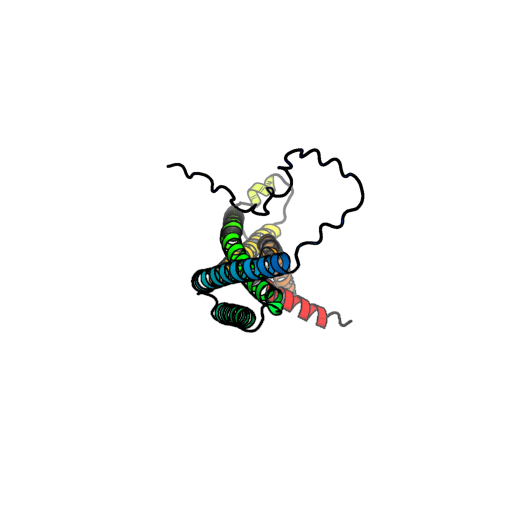.00 86.12 116 LYS A N 1
ATOM 931 C CA . LYS A 1 116 ? -12.936 -1.999 13.626 1.00 86.12 116 LYS A CA 1
ATOM 932 C C . LYS A 1 116 ? -13.715 -2.803 12.585 1.00 86.12 116 LYS A C 1
ATOM 934 O O . LYS A 1 116 ? -13.122 -3.284 11.615 1.00 86.12 116 LYS A O 1
ATOM 939 N N . ARG A 1 117 ? -15.042 -2.904 12.725 1.00 85.12 117 ARG A N 1
ATOM 940 C CA . ARG A 1 117 ? -15.910 -3.564 11.735 1.00 85.12 117 ARG A CA 1
ATOM 941 C C . ARG A 1 117 ? -15.887 -2.826 10.396 1.00 85.12 117 ARG A C 1
ATOM 943 O O . ARG A 1 117 ? -15.703 -3.468 9.360 1.00 85.12 117 ARG A O 1
ATOM 950 N N . MET A 1 118 ? -16.028 -1.499 10.416 1.00 83.88 118 MET A N 1
ATOM 951 C CA . MET A 1 118 ? -15.958 -0.665 9.213 1.00 83.88 118 MET A CA 1
ATOM 952 C C . MET A 1 118 ? -14.593 -0.793 8.536 1.00 83.88 118 MET A C 1
ATOM 954 O O . MET A 1 118 ? -14.535 -1.009 7.328 1.00 83.88 118 MET A O 1
ATOM 958 N N . ARG A 1 119 ? -13.497 -0.777 9.309 1.00 80.50 119 ARG A N 1
ATOM 959 C CA . ARG A 1 119 ? -12.134 -0.967 8.790 1.00 80.50 119 ARG A CA 1
ATOM 960 C C . ARG A 1 119 ? -11.979 -2.313 8.075 1.00 80.50 119 ARG A C 1
ATOM 962 O O . ARG A 1 119 ? -11.428 -2.346 6.979 1.00 80.50 119 ARG A O 1
ATOM 969 N N . ARG A 1 120 ? -12.532 -3.407 8.621 1.00 81.19 120 ARG A N 1
ATOM 970 C CA . ARG A 1 120 ? -12.497 -4.739 7.980 1.00 81.19 120 ARG A CA 1
ATOM 971 C C . ARG A 1 120 ? -13.291 -4.784 6.675 1.00 81.19 120 ARG A C 1
ATOM 973 O O . ARG A 1 120 ? -12.815 -5.326 5.681 1.00 81.19 120 ARG A O 1
ATOM 980 N N . GLN A 1 121 ? -14.495 -4.214 6.664 1.00 83.00 121 GLN A N 1
ATOM 981 C CA . GLN A 1 121 ? -15.322 -4.166 5.454 1.00 83.00 121 GLN A CA 1
ATOM 982 C C . GLN A 1 121 ? -14.674 -3.308 4.362 1.00 83.00 121 GLN A C 1
ATOM 984 O O . GLN A 1 121 ? -14.649 -3.709 3.199 1.00 83.00 121 GLN A O 1
ATOM 989 N N . TRP A 1 122 ? -14.103 -2.161 4.734 1.00 81.31 122 TRP A N 1
ATOM 990 C CA . TRP A 1 122 ? -13.392 -1.287 3.804 1.00 81.31 122 TRP A CA 1
ATOM 991 C C . TRP A 1 122 ? -12.108 -1.918 3.277 1.00 81.31 122 TRP A C 1
ATOM 993 O O . TRP A 1 122 ? -11.819 -1.759 2.096 1.00 81.31 122 TRP A O 1
ATOM 1003 N N . ALA A 1 123 ? -11.374 -2.666 4.105 1.00 82.81 123 ALA A N 1
ATOM 1004 C CA . ALA A 1 123 ? -10.195 -3.407 3.666 1.00 82.81 123 ALA A CA 1
ATOM 1005 C C . ALA A 1 123 ? -10.530 -4.372 2.522 1.00 82.81 123 ALA A C 1
ATOM 1007 O O . ALA A 1 123 ? -9.787 -4.451 1.549 1.00 82.81 123 ALA A O 1
ATOM 1008 N N . TYR A 1 124 ? -11.673 -5.060 2.601 1.00 84.69 124 TYR A N 1
ATOM 1009 C CA . TYR A 1 124 ? -12.082 -5.991 1.554 1.00 84.69 124 TYR A CA 1
ATOM 1010 C C . TYR A 1 124 ? -12.501 -5.272 0.268 1.00 84.69 124 TYR A C 1
ATOM 1012 O O . TYR A 1 124 ? -11.989 -5.586 -0.803 1.00 84.69 124 TYR A O 1
ATOM 1020 N N . THR A 1 125 ? -13.395 -4.282 0.351 1.00 88.75 125 THR A N 1
ATOM 1021 C CA . THR A 1 125 ? -13.919 -3.606 -0.849 1.00 88.75 125 THR A CA 1
ATOM 1022 C C . THR A 1 125 ? -12.861 -2.754 -1.548 1.00 88.75 125 THR A C 1
ATOM 1024 O O . THR A 1 125 ? -12.664 -2.880 -2.758 1.00 88.75 125 THR A O 1
ATOM 1027 N N . TRP A 1 126 ? -12.140 -1.920 -0.797 1.00 90.62 126 TRP A N 1
ATOM 1028 C CA . TRP A 1 126 ? -11.110 -1.044 -1.356 1.00 90.62 126 TRP A CA 1
ATOM 1029 C C . TRP A 1 126 ? -9.816 -1.789 -1.653 1.00 90.62 126 TRP A C 1
ATOM 1031 O O . TRP A 1 126 ? -9.200 -1.523 -2.683 1.00 90.62 126 TRP A O 1
ATOM 1041 N N . GLY A 1 127 ? -9.415 -2.740 -0.807 1.00 91.62 127 GLY A N 1
ATOM 1042 C CA . GLY A 1 127 ? -8.224 -3.548 -1.058 1.00 91.62 127 GLY A CA 1
ATOM 1043 C C . GLY A 1 127 ? -8.363 -4.381 -2.330 1.00 91.62 127 GLY A C 1
ATOM 1044 O O . GLY A 1 127 ? -7.431 -4.431 -3.129 1.00 91.62 127 GLY A O 1
ATOM 1045 N N . LEU A 1 128 ? -9.548 -4.946 -2.589 1.00 92.94 128 LEU A N 1
ATOM 1046 C CA . LEU A 1 128 ? -9.819 -5.661 -3.837 1.00 92.94 128 LEU A CA 1
ATOM 1047 C C . LEU A 1 128 ? -9.787 -4.725 -5.059 1.00 92.94 128 LEU A C 1
ATOM 1049 O O . LEU A 1 128 ? -9.211 -5.082 -6.086 1.00 92.94 128 LEU A O 1
ATOM 1053 N N . MET A 1 129 ? -10.346 -3.512 -4.956 1.00 94.75 129 MET A N 1
ATOM 1054 C CA . MET A 1 129 ? -10.240 -2.508 -6.026 1.00 94.75 129 MET A CA 1
ATOM 1055 C C . MET A 1 129 ? -8.782 -2.138 -6.335 1.00 94.75 129 MET A C 1
ATOM 1057 O O . MET A 1 129 ? -8.399 -2.103 -7.505 1.00 94.75 129 MET A O 1
ATOM 1061 N N . VAL A 1 130 ? -7.962 -1.897 -5.306 1.00 95.31 130 VAL A N 1
ATOM 1062 C CA . VAL A 1 130 ? -6.529 -1.592 -5.467 1.00 95.31 130 VAL A CA 1
ATOM 1063 C C . VAL A 1 130 ? -5.781 -2.778 -6.077 1.00 95.31 130 VAL A C 1
ATOM 1065 O O . VAL A 1 130 ? -4.945 -2.580 -6.955 1.00 95.31 130 VAL A O 1
ATOM 1068 N N . PHE A 1 131 ? -6.114 -4.008 -5.681 1.00 96.00 131 PHE A N 1
ATOM 1069 C CA . PHE A 1 131 ? -5.538 -5.215 -6.269 1.00 96.00 131 PHE A CA 1
ATOM 1070 C C . PHE A 1 131 ? -5.809 -5.299 -7.777 1.00 96.00 131 PHE A C 1
ATOM 1072 O O . PHE A 1 131 ? -4.875 -5.456 -8.560 1.00 96.00 131 PHE A O 1
ATOM 1079 N N . PHE A 1 132 ? -7.063 -5.129 -8.212 1.00 97.12 132 PHE A N 1
ATOM 1080 C CA . PHE A 1 132 ? -7.393 -5.138 -9.642 1.00 97.12 132 PHE A CA 1
ATOM 1081 C C . PHE A 1 132 ? -6.710 -4.005 -10.403 1.00 97.12 132 PHE A C 1
ATOM 1083 O O . PHE A 1 132 ? -6.205 -4.227 -11.501 1.00 97.12 132 PHE A O 1
ATOM 1090 N N . TYR A 1 133 ? -6.646 -2.811 -9.816 1.00 97.00 133 TYR A N 1
ATOM 1091 C CA . TYR A 1 133 ? -5.892 -1.694 -10.378 1.00 97.00 133 TYR A CA 1
ATOM 1092 C C . TYR A 1 133 ? -4.412 -2.050 -10.584 1.00 97.00 133 TYR A C 1
ATOM 1094 O O . TYR A 1 133 ? -3.873 -1.836 -11.671 1.00 97.00 133 TYR A O 1
ATOM 1102 N N . ALA A 1 134 ? -3.767 -2.644 -9.576 1.00 96.81 134 ALA A N 1
ATOM 1103 C CA . ALA A 1 134 ? -2.377 -3.078 -9.659 1.00 96.81 134 ALA A CA 1
ATOM 1104 C C . ALA A 1 134 ? -2.184 -4.163 -10.731 1.00 96.81 134 ALA A C 1
ATOM 1106 O O . ALA A 1 134 ? -1.240 -4.084 -11.513 1.00 96.81 134 ALA A O 1
ATOM 1107 N N . VAL A 1 135 ? -3.104 -5.128 -10.842 1.00 97.62 135 VAL A N 1
ATOM 1108 C CA . VAL A 1 135 ? -3.078 -6.159 -11.896 1.00 97.62 135 VAL A CA 1
ATOM 1109 C C . VAL A 1 135 ? -3.241 -5.546 -13.289 1.00 97.62 135 VAL A C 1
ATOM 1111 O O . VAL A 1 135 ? -2.512 -5.919 -14.206 1.00 97.62 135 VAL A O 1
ATOM 1114 N N . ILE A 1 136 ? -4.148 -4.581 -13.464 1.00 98.06 136 ILE A N 1
ATOM 1115 C CA . ILE A 1 136 ? -4.321 -3.865 -14.737 1.00 98.06 136 ILE A CA 1
ATOM 1116 C C . ILE A 1 136 ? -3.019 -3.159 -15.122 1.00 98.06 136 ILE A C 1
ATOM 1118 O O . ILE A 1 136 ? -2.551 -3.319 -16.248 1.00 98.06 136 ILE A O 1
ATOM 1122 N N . TRP A 1 137 ? -2.391 -2.440 -14.189 1.00 98.00 137 TRP A N 1
ATOM 1123 C CA . TRP A 1 137 ? -1.095 -1.805 -14.435 1.00 98.00 137 TRP A CA 1
ATOM 1124 C C . TRP A 1 137 ? 0.011 -2.807 -14.733 1.00 98.00 137 TRP A C 1
ATOM 1126 O O . TRP A 1 137 ? 0.790 -2.582 -15.655 1.00 98.00 137 TRP A O 1
ATOM 1136 N N . PHE A 1 138 ? 0.065 -3.921 -14.003 1.00 97.88 138 PHE A N 1
ATOM 1137 C CA . PHE A 1 138 ? 1.016 -4.996 -14.263 1.00 97.88 138 PHE A CA 1
ATOM 1138 C C . PHE A 1 138 ? 0.898 -5.485 -15.708 1.00 97.88 138 PHE A C 1
ATOM 1140 O O . PHE A 1 138 ? 1.895 -5.563 -16.421 1.00 97.88 138 PHE A O 1
ATOM 1147 N N . VAL A 1 139 ? -0.330 -5.753 -16.159 1.00 98.00 139 VAL A N 1
ATOM 1148 C CA . VAL A 1 139 ? -0.616 -6.212 -17.520 1.00 98.00 139 VAL A CA 1
ATOM 1149 C C . VAL A 1 139 ? -0.262 -5.140 -18.552 1.00 98.00 139 VAL A C 1
ATOM 1151 O O . VAL A 1 139 ? 0.409 -5.461 -19.528 1.00 98.00 139 VAL A O 1
ATOM 1154 N N . ILE A 1 140 ? -0.650 -3.877 -18.343 1.00 97.75 140 ILE A N 1
ATOM 1155 C CA . ILE A 1 140 ? -0.332 -2.767 -19.260 1.00 97.75 140 ILE A CA 1
ATOM 1156 C C . ILE A 1 140 ? 1.185 -2.598 -19.409 1.00 97.75 140 ILE A C 1
ATOM 1158 O O . ILE A 1 140 ? 1.692 -2.516 -20.529 1.00 97.75 140 ILE A O 1
ATOM 1162 N N . LEU A 1 141 ? 1.924 -2.583 -18.298 1.00 96.62 141 LEU A N 1
ATOM 1163 C CA . LEU A 1 141 ? 3.378 -2.426 -18.314 1.00 96.62 141 LEU A CA 1
ATOM 1164 C C . LEU A 1 141 ? 4.074 -3.645 -18.923 1.00 96.62 141 LEU A C 1
ATOM 1166 O O . LEU A 1 141 ? 4.994 -3.475 -19.721 1.00 96.62 141 LEU A O 1
ATOM 1170 N N . ALA A 1 142 ? 3.608 -4.859 -18.615 1.00 96.06 142 ALA A N 1
ATOM 1171 C CA . ALA A 1 142 ? 4.111 -6.087 -19.224 1.00 96.06 142 ALA A CA 1
ATOM 1172 C C . ALA A 1 142 ? 3.860 -6.110 -20.739 1.00 96.06 142 ALA A C 1
ATOM 1174 O O . ALA A 1 142 ? 4.771 -6.430 -21.499 1.00 96.06 142 ALA A O 1
ATOM 1175 N N . MET A 1 143 ? 2.670 -5.705 -21.202 1.00 95.94 143 MET A N 1
ATOM 1176 C CA . MET A 1 143 ? 2.388 -5.537 -22.633 1.00 95.94 143 MET A CA 1
ATOM 1177 C C . MET A 1 143 ? 3.322 -4.506 -23.273 1.00 95.94 143 MET A C 1
ATOM 1179 O O . MET A 1 143 ? 3.777 -4.720 -24.395 1.00 95.94 143 MET A O 1
ATOM 1183 N N . GLY A 1 144 ? 3.671 -3.438 -22.550 1.00 93.00 144 GLY A N 1
ATOM 1184 C CA . GLY A 1 144 ? 4.624 -2.418 -22.989 1.00 93.00 144 GLY A CA 1
ATOM 1185 C C . GLY A 1 144 ? 6.000 -2.964 -23.391 1.00 93.00 144 GLY A C 1
ATOM 1186 O O . GLY A 1 144 ? 6.639 -2.382 -24.268 1.00 93.00 144 GLY A O 1
ATOM 1187 N N . PHE A 1 145 ? 6.441 -4.095 -22.823 1.00 90.44 145 PHE A N 1
ATOM 1188 C CA . PHE A 1 145 ? 7.694 -4.758 -23.219 1.00 90.44 145 PHE A CA 1
ATOM 1189 C C . PHE A 1 145 ? 7.619 -5.428 -24.595 1.00 90.44 145 PHE A C 1
ATOM 1191 O O . PHE A 1 145 ? 8.649 -5.624 -25.236 1.00 90.44 145 PHE A O 1
ATOM 1198 N N . PHE A 1 146 ? 6.420 -5.778 -25.060 1.00 90.12 146 PHE A N 1
ATOM 1199 C CA . PHE A 1 146 ? 6.210 -6.406 -26.366 1.00 90.12 146 PHE A CA 1
ATOM 1200 C C . PHE A 1 146 ? 5.950 -5.386 -27.482 1.00 90.12 146 PHE A C 1
ATOM 1202 O O . PHE A 1 146 ? 5.924 -5.757 -28.658 1.00 90.12 146 PHE A O 1
ATOM 1209 N N . VAL A 1 147 ? 5.755 -4.109 -27.139 1.00 87.94 147 VAL A N 1
ATOM 1210 C CA . VAL A 1 147 ? 5.529 -3.043 -28.119 1.00 87.94 147 VAL A CA 1
ATOM 1211 C C . VAL A 1 147 ? 6.837 -2.727 -28.839 1.00 87.94 147 VAL A C 1
ATOM 1213 O O . VAL A 1 147 ? 7.805 -2.260 -28.242 1.00 87.94 147 VAL A O 1
ATOM 1216 N N . ASP A 1 148 ? 6.854 -2.943 -30.154 1.00 80.94 148 ASP A N 1
ATOM 1217 C CA . ASP A 1 148 ? 7.988 -2.569 -30.996 1.00 80.94 148 ASP A CA 1
ATOM 1218 C C . ASP A 1 148 ? 7.954 -1.058 -31.274 1.00 80.94 148 ASP A C 1
ATOM 1220 O O . ASP A 1 148 ? 7.301 -0.591 -32.212 1.00 80.94 148 ASP A O 1
ATOM 1224 N N . LEU A 1 149 ? 8.654 -0.286 -30.436 1.00 75.94 149 LEU A N 1
ATOM 1225 C CA . LEU A 1 149 ? 8.725 1.175 -30.555 1.00 75.94 149 LEU A CA 1
ATOM 1226 C C . LEU A 1 149 ? 9.233 1.632 -31.926 1.00 75.94 149 LEU A C 1
ATOM 1228 O O . LEU A 1 149 ? 8.817 2.693 -32.383 1.00 75.94 149 LEU A O 1
ATOM 1232 N N . LYS A 1 150 ? 10.077 0.840 -32.606 1.00 71.00 150 LYS A N 1
ATOM 1233 C CA . LYS A 1 150 ? 10.613 1.207 -33.925 1.00 71.00 150 LYS A CA 1
ATOM 1234 C C . LYS A 1 150 ? 9.505 1.264 -34.977 1.00 71.00 150 LYS A C 1
ATOM 1236 O O . LYS A 1 150 ? 9.414 2.238 -35.719 1.00 71.00 150 LYS A O 1
ATOM 1241 N N . ARG A 1 151 ? 8.600 0.278 -34.957 1.00 73.62 151 ARG A N 1
ATOM 1242 C CA . ARG A 1 151 ? 7.421 0.233 -35.841 1.00 73.62 151 ARG A CA 1
ATOM 1243 C C . ARG A 1 151 ? 6.434 1.359 -35.553 1.00 73.62 151 ARG A C 1
ATOM 1245 O O . ARG A 1 151 ? 5.775 1.841 -36.465 1.00 73.62 151 ARG A O 1
ATOM 1252 N N . LEU A 1 152 ? 6.329 1.776 -34.291 1.00 70.00 152 LEU A N 1
ATOM 1253 C CA . LEU A 1 152 ? 5.479 2.901 -33.904 1.00 70.00 152 LEU A CA 1
ATOM 1254 C C . LEU A 1 152 ? 6.096 4.254 -34.307 1.00 70.00 152 LEU A C 1
ATOM 1256 O O . LEU A 1 152 ? 5.372 5.171 -34.688 1.00 70.00 152 LEU A O 1
ATOM 1260 N N . SER A 1 153 ? 7.428 4.376 -34.245 1.00 66.69 153 SER A N 1
ATOM 1261 C CA . SER A 1 153 ? 8.153 5.621 -34.534 1.00 66.69 153 SER A CA 1
ATOM 1262 C C . SER A 1 153 ? 8.280 5.951 -36.021 1.00 66.69 153 SER A C 1
ATOM 1264 O O . SER A 1 153 ? 8.419 7.123 -36.358 1.00 66.69 153 SER A O 1
ATOM 1266 N N . GLU A 1 154 ? 8.165 4.964 -36.918 1.00 64.69 154 GLU A N 1
ATOM 1267 C CA . GLU A 1 154 ? 8.183 5.191 -38.376 1.00 64.69 154 GLU A CA 1
ATOM 1268 C C . GLU A 1 154 ? 7.080 6.166 -38.850 1.00 64.69 154 GLU A C 1
ATOM 1270 O O . GLU A 1 154 ? 7.222 6.774 -39.908 1.00 64.69 154 GLU A O 1
ATOM 1275 N N . GLY A 1 155 ? 6.017 6.378 -38.058 1.00 59.97 155 GLY A N 1
ATOM 1276 C CA . GLY A 1 155 ? 4.932 7.319 -38.368 1.00 59.97 155 GLY A CA 1
ATOM 1277 C C . GLY A 1 155 ? 4.916 8.640 -37.582 1.00 59.97 155 GLY A C 1
ATOM 1278 O O . GLY A 1 155 ? 4.116 9.510 -37.918 1.00 59.97 155 GLY A O 1
ATOM 1279 N N . LEU A 1 156 ? 5.738 8.818 -36.537 1.00 57.28 156 LEU A N 1
ATOM 1280 C CA . LEU A 1 156 ? 5.505 9.852 -35.508 1.00 57.28 156 LEU A CA 1
ATOM 1281 C C . LEU A 1 156 ? 6.768 10.598 -35.022 1.00 57.28 156 LEU A C 1
ATOM 1283 O O . LEU A 1 156 ? 6.856 10.933 -33.851 1.00 57.28 156 LEU A O 1
ATOM 1287 N N . ILE A 1 157 ? 7.670 10.987 -35.935 1.00 57.19 157 ILE A N 1
ATOM 1288 C CA . ILE A 1 157 ? 8.940 11.729 -35.694 1.00 57.19 157 ILE A CA 1
ATOM 1289 C C . ILE A 1 157 ? 10.127 10.773 -35.493 1.00 57.19 157 ILE A C 1
ATOM 1291 O O . ILE A 1 157 ? 10.005 9.739 -34.851 1.00 57.19 157 ILE A O 1
ATOM 1295 N N . TYR A 1 158 ? 11.286 11.131 -36.060 1.00 56.28 158 TYR A N 1
ATOM 1296 C CA . TYR A 1 158 ? 12.579 10.455 -35.884 1.00 56.28 158 TYR A CA 1
ATOM 1297 C C . TYR A 1 158 ? 12.950 10.375 -34.390 1.00 56.28 158 TYR A C 1
ATOM 1299 O O . TYR A 1 158 ? 13.577 11.277 -33.834 1.00 56.28 158 TYR A O 1
ATOM 1307 N N . ILE A 1 159 ? 12.546 9.299 -33.717 1.00 57.38 159 ILE A N 1
ATOM 1308 C CA . ILE A 1 159 ? 12.949 9.020 -32.340 1.00 57.38 159 ILE A CA 1
ATOM 1309 C C . ILE A 1 159 ? 14.360 8.418 -32.388 1.00 57.38 159 ILE A C 1
ATOM 1311 O O . ILE A 1 159 ? 14.585 7.391 -33.025 1.00 57.38 159 ILE A O 1
ATOM 1315 N N . ALA A 1 160 ? 15.324 9.079 -31.741 1.00 59.88 160 ALA A N 1
ATOM 1316 C CA . ALA A 1 160 ? 16.712 8.623 -31.681 1.00 59.88 160 ALA A CA 1
ATOM 1317 C C . ALA A 1 160 ? 16.833 7.224 -31.045 1.00 59.88 160 ALA A C 1
ATOM 1319 O O . ALA A 1 160 ? 16.070 6.846 -30.157 1.00 59.88 160 ALA A O 1
ATOM 1320 N N . GLU A 1 161 ? 17.845 6.459 -31.440 1.00 62.56 161 GLU A N 1
ATOM 1321 C CA . GLU A 1 161 ? 18.063 5.087 -30.967 1.00 62.56 161 GLU A CA 1
ATOM 1322 C C . GLU A 1 161 ? 18.122 4.974 -29.420 1.00 62.56 161 GLU A C 1
ATOM 1324 O O . GLU A 1 161 ? 17.690 3.977 -28.851 1.00 62.56 161 GLU A O 1
ATOM 1329 N N . GLY A 1 162 ? 18.511 6.031 -28.694 1.00 66.00 162 GLY A N 1
ATOM 1330 C CA . GLY A 1 162 ? 18.573 6.053 -27.221 1.00 66.00 162 GLY A CA 1
ATOM 1331 C C . GLY A 1 162 ? 17.247 5.863 -26.465 1.00 66.00 162 GLY A C 1
ATOM 1332 O O . GLY A 1 162 ? 17.259 5.436 -25.308 1.00 66.00 162 GLY A O 1
ATOM 1333 N N . TYR A 1 163 ? 16.096 6.143 -27.082 1.00 79.06 163 TYR A N 1
ATOM 1334 C CA . TYR A 1 163 ? 14.812 6.142 -26.368 1.00 79.06 163 TYR A CA 1
ATOM 1335 C C . TYR A 1 163 ? 14.272 4.739 -26.068 1.00 79.06 163 TYR A C 1
ATOM 1337 O O . TYR A 1 163 ? 13.513 4.576 -25.112 1.00 79.06 163 TYR A O 1
ATOM 1345 N N . THR A 1 164 ? 14.680 3.708 -26.819 1.00 82.31 164 THR A N 1
ATOM 1346 C CA . THR A 1 164 ? 14.211 2.336 -26.560 1.00 82.31 164 THR A CA 1
ATOM 1347 C C . THR A 1 164 ? 14.712 1.818 -25.218 1.00 82.31 164 THR A C 1
ATOM 1349 O O . THR A 1 164 ? 13.969 1.166 -24.492 1.00 82.31 164 THR A O 1
ATOM 1352 N N . THR A 1 165 ? 15.953 2.140 -24.846 1.00 85.25 165 THR A N 1
ATOM 1353 C CA . THR A 1 165 ? 16.510 1.738 -23.548 1.00 85.25 165 THR A CA 1
ATOM 1354 C C . THR A 1 165 ? 15.802 2.465 -22.411 1.00 85.25 165 THR A C 1
ATOM 1356 O O . THR A 1 165 ? 15.400 1.826 -21.443 1.00 85.25 165 THR A O 1
ATOM 1359 N N . ILE A 1 166 ? 15.577 3.777 -22.550 1.00 90.06 166 ILE A N 1
ATOM 1360 C CA . ILE A 1 166 ? 14.825 4.571 -21.565 1.00 90.06 166 ILE A CA 1
ATOM 1361 C C . ILE A 1 166 ? 13.434 3.971 -21.352 1.00 90.06 166 ILE A C 1
ATOM 1363 O O . ILE A 1 166 ? 13.013 3.814 -20.210 1.00 90.06 166 ILE A O 1
ATOM 1367 N N . TRP A 1 167 ? 12.752 3.583 -22.433 1.00 91.44 167 TRP A N 1
ATOM 1368 C CA . TRP A 1 167 ? 11.437 2.949 -22.375 1.00 91.44 167 TRP A CA 1
ATOM 1369 C C . TRP A 1 167 ? 11.440 1.662 -21.544 1.00 91.44 167 TRP A C 1
ATOM 1371 O O . TRP A 1 167 ? 10.680 1.557 -20.584 1.00 91.44 167 TRP A O 1
ATOM 1381 N N . TYR A 1 168 ? 12.318 0.701 -21.849 1.00 91.75 168 TYR A N 1
ATOM 1382 C CA . TYR A 1 168 ? 12.363 -0.566 -21.107 1.00 91.75 168 TYR A CA 1
ATOM 1383 C C . TYR A 1 168 ? 12.768 -0.383 -19.643 1.00 91.75 168 TYR A C 1
ATOM 1385 O O . TYR A 1 168 ? 12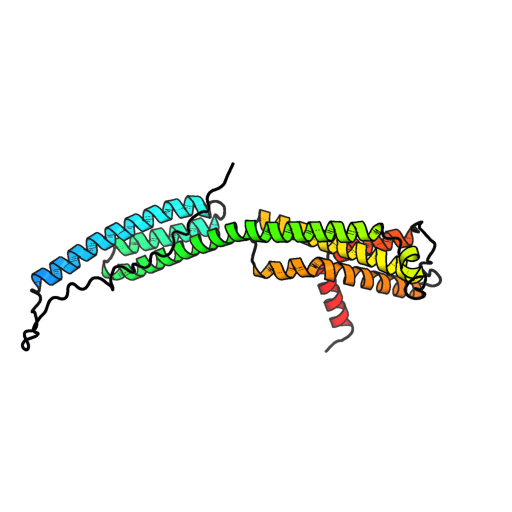.221 -1.052 -18.769 1.00 91.75 168 TYR A O 1
ATOM 1393 N N . VAL A 1 169 ? 13.695 0.534 -19.359 1.00 94.06 169 VAL A N 1
ATOM 1394 C CA . VAL A 1 169 ? 14.123 0.838 -17.987 1.00 94.06 169 VAL A CA 1
ATOM 1395 C C . VAL A 1 169 ? 12.996 1.534 -17.211 1.00 94.06 169 VAL A C 1
ATOM 1397 O O . VAL A 1 169 ? 12.755 1.195 -16.052 1.00 94.06 169 VAL A O 1
ATOM 1400 N N . ALA A 1 170 ? 12.249 2.439 -17.849 1.00 96.19 170 ALA A N 1
ATOM 1401 C CA . ALA A 1 170 ? 11.054 3.042 -17.268 1.00 96.19 170 ALA A CA 1
ATOM 1402 C C . ALA A 1 170 ? 10.012 1.967 -16.943 1.00 96.19 170 ALA A C 1
ATOM 1404 O O . ALA A 1 170 ? 9.601 1.861 -15.792 1.00 96.19 170 ALA A O 1
ATOM 1405 N N . LEU A 1 171 ? 9.644 1.121 -17.914 1.00 96.38 171 LEU A N 1
ATOM 1406 C CA . LEU A 1 171 ? 8.683 0.031 -17.715 1.00 96.38 171 LEU A CA 1
ATOM 1407 C C . LEU A 1 171 ? 9.107 -0.925 -16.596 1.00 96.38 171 LEU A C 1
ATOM 1409 O O . LEU A 1 171 ? 8.268 -1.337 -15.798 1.00 96.38 171 LEU A O 1
ATOM 1413 N N . ALA A 1 172 ? 10.399 -1.248 -16.508 1.00 97.00 172 ALA A N 1
ATOM 1414 C CA . ALA A 1 172 ? 10.942 -2.072 -15.435 1.00 97.00 172 ALA A CA 1
ATOM 1415 C C . ALA A 1 172 ? 10.752 -1.411 -14.065 1.00 97.00 172 ALA A C 1
ATOM 1417 O O . ALA A 1 172 ? 10.265 -2.059 -13.140 1.00 97.00 172 ALA A O 1
ATOM 1418 N N . GLY A 1 173 ? 11.051 -0.113 -13.949 1.00 97.25 173 GLY A N 1
ATOM 1419 C CA . GLY A 1 173 ? 10.778 0.661 -12.737 1.00 97.25 173 GLY A CA 1
ATOM 1420 C C . GLY A 1 173 ? 9.290 0.720 -12.390 1.00 97.25 173 GLY A C 1
ATOM 1421 O O . GLY A 1 173 ? 8.916 0.531 -11.233 1.00 97.25 173 GLY A O 1
ATOM 1422 N N . GLY A 1 174 ? 8.418 0.891 -13.385 1.00 97.44 174 GLY A N 1
ATOM 1423 C CA . GLY A 1 174 ? 6.967 0.831 -13.196 1.00 97.44 174 GLY A CA 1
ATOM 1424 C C . GLY A 1 174 ? 6.506 -0.527 -12.666 1.00 97.44 174 GLY A C 1
ATOM 1425 O O . GLY A 1 174 ? 5.743 -0.577 -11.703 1.00 97.44 174 GLY A O 1
ATOM 1426 N N . LEU A 1 175 ? 7.009 -1.630 -13.237 1.00 97.69 175 LEU A N 1
ATOM 1427 C CA . LEU A 1 175 ? 6.721 -2.986 -12.759 1.00 97.69 175 LEU A CA 1
ATOM 1428 C C . LEU A 1 175 ? 7.197 -3.183 -11.319 1.00 97.69 175 LEU A C 1
ATOM 1430 O O . LEU A 1 175 ? 6.470 -3.768 -10.522 1.00 97.69 175 LEU A O 1
ATOM 1434 N N . GLY A 1 176 ? 8.375 -2.662 -10.969 1.00 97.38 176 GLY A N 1
ATOM 1435 C CA . GLY A 1 176 ? 8.857 -2.644 -9.588 1.00 97.38 176 GLY A CA 1
ATOM 1436 C C . GLY A 1 176 ? 7.876 -1.934 -8.654 1.00 97.38 176 GLY A C 1
ATOM 1437 O O . GLY A 1 176 ? 7.517 -2.479 -7.613 1.00 97.38 176 GLY A O 1
ATOM 1438 N N . GLY A 1 177 ? 7.369 -0.769 -9.071 1.00 97.12 177 GLY A N 1
ATOM 1439 C CA . GLY A 1 177 ? 6.362 -0.009 -8.324 1.00 97.12 177 GLY A CA 1
ATOM 1440 C C . GLY A 1 177 ? 5.044 -0.757 -8.147 1.00 97.12 177 GLY A C 1
ATOM 1441 O O . GLY A 1 177 ? 4.471 -0.747 -7.062 1.00 97.12 177 GLY A O 1
ATOM 1442 N N . VAL A 1 178 ? 4.578 -1.468 -9.175 1.00 97.69 178 VAL A N 1
ATOM 1443 C CA . VAL A 1 178 ? 3.379 -2.315 -9.073 1.00 97.69 178 VAL A CA 1
ATOM 1444 C C . VAL A 1 178 ? 3.597 -3.477 -8.101 1.00 97.69 178 VAL A C 1
ATOM 1446 O O . VAL A 1 178 ? 2.718 -3.776 -7.295 1.00 97.69 178 VAL A O 1
ATOM 1449 N N . VAL A 1 179 ? 4.767 -4.121 -8.140 1.00 97.38 179 VAL A N 1
ATOM 1450 C CA . VAL A 1 179 ? 5.106 -5.200 -7.200 1.00 97.38 179 VAL A CA 1
ATOM 1451 C C . VAL A 1 179 ? 5.171 -4.675 -5.764 1.00 97.38 179 VAL A C 1
ATOM 1453 O O . VAL A 1 179 ? 4.694 -5.362 -4.864 1.00 97.38 179 VAL A O 1
ATOM 1456 N N . ALA A 1 180 ? 5.677 -3.456 -5.546 1.00 95.88 180 ALA A N 1
ATOM 1457 C CA . ALA A 1 180 ? 5.656 -2.809 -4.233 1.00 95.88 180 ALA A CA 1
ATOM 1458 C C . ALA A 1 180 ? 4.222 -2.627 -3.714 1.00 95.88 180 ALA A C 1
ATOM 1460 O O . ALA A 1 180 ? 3.929 -3.031 -2.595 1.00 95.88 180 ALA A O 1
ATOM 1461 N N . VAL A 1 181 ? 3.296 -2.144 -4.556 1.00 96.12 181 VAL A N 1
ATOM 1462 C CA . VAL A 1 181 ? 1.869 -2.036 -4.188 1.00 96.12 181 VAL A CA 1
ATOM 1463 C C . VAL A 1 181 ? 1.296 -3.385 -3.776 1.00 96.12 181 VAL A C 1
ATOM 1465 O O . VAL A 1 181 ? 0.598 -3.466 -2.772 1.00 96.12 181 VAL A O 1
ATOM 1468 N N . LEU A 1 182 ? 1.567 -4.446 -4.540 1.00 95.56 182 LEU A N 1
ATOM 1469 C CA . LEU A 1 182 ? 1.054 -5.782 -4.229 1.00 95.56 182 LEU A CA 1
ATOM 1470 C C . LEU A 1 182 ? 1.642 -6.335 -2.925 1.00 95.56 182 LEU A C 1
ATOM 1472 O O . LEU A 1 182 ? 0.920 -6.973 -2.159 1.00 95.56 182 LEU A O 1
ATOM 1476 N N . TYR A 1 183 ? 2.925 -6.077 -2.668 1.00 95.12 183 TYR A N 1
ATOM 1477 C CA . TYR A 1 183 ? 3.594 -6.458 -1.428 1.00 95.12 183 TYR A CA 1
ATOM 1478 C C . TYR A 1 183 ? 2.993 -5.721 -0.221 1.00 95.12 183 TYR A C 1
ATOM 1480 O O . TYR A 1 183 ? 2.516 -6.371 0.711 1.00 95.12 183 TYR A O 1
ATOM 1488 N N . ASP A 1 184 ? 2.920 -4.389 -0.282 1.00 92.88 184 ASP A N 1
ATOM 1489 C CA . ASP A 1 184 ? 2.377 -3.549 0.791 1.00 92.88 184 ASP A CA 1
ATOM 1490 C C . ASP A 1 184 ? 0.901 -3.867 1.057 1.00 92.88 184 ASP A C 1
ATOM 1492 O O . ASP A 1 184 ? 0.461 -3.940 2.205 1.00 92.88 184 ASP A O 1
ATOM 1496 N N . LEU A 1 185 ? 0.125 -4.109 -0.004 1.00 93.19 185 LEU A N 1
ATOM 1497 C CA . LEU A 1 185 ? -1.276 -4.502 0.104 1.00 93.19 185 LEU A CA 1
ATOM 1498 C C . LEU A 1 185 ? -1.425 -5.867 0.787 1.00 93.19 185 LEU A C 1
ATOM 1500 O O . LEU A 1 185 ? -2.295 -6.026 1.641 1.00 93.19 185 LEU A O 1
ATOM 1504 N N . SER A 1 186 ? -0.583 -6.844 0.435 1.00 92.44 186 SER A N 1
ATOM 1505 C CA . SER A 1 186 ? -0.585 -8.167 1.071 1.00 92.44 186 SER A CA 1
ATOM 1506 C C . SER A 1 186 ? -0.248 -8.070 2.560 1.00 92.44 186 SER A C 1
ATOM 1508 O O . SER A 1 186 ? -0.866 -8.752 3.381 1.00 92.44 186 SER A O 1
ATOM 1510 N N . GLU A 1 187 ? 0.718 -7.225 2.921 1.00 90.81 187 GLU A N 1
ATOM 1511 C CA . GLU A 1 187 ? 1.097 -6.998 4.314 1.00 90.81 187 GLU A CA 1
ATOM 1512 C C . GLU A 1 187 ? -0.033 -6.313 5.102 1.00 90.81 187 GLU A C 1
ATOM 1514 O O . GLU A 1 187 ? -0.414 -6.788 6.179 1.00 90.81 187 GLU A O 1
ATOM 1519 N N . ASP A 1 188 ? -0.635 -5.257 4.549 1.00 89.44 188 ASP A N 1
ATOM 1520 C CA . ASP A 1 188 ? -1.724 -4.516 5.197 1.00 89.44 188 ASP A CA 1
ATOM 1521 C C . ASP A 1 188 ? -3.010 -5.351 5.325 1.00 89.44 188 ASP A C 1
ATOM 1523 O O . ASP A 1 188 ? -3.709 -5.257 6.344 1.00 89.44 188 ASP A O 1
ATOM 1527 N N . MET A 1 189 ? -3.302 -6.218 4.347 1.00 86.12 189 MET A N 1
ATOM 1528 C CA . MET A 1 189 ? -4.389 -7.201 4.433 1.00 86.12 189 MET A CA 1
ATOM 1529 C C . MET A 1 189 ? -4.124 -8.232 5.531 1.00 86.12 189 MET A C 1
ATOM 1531 O O . MET A 1 189 ? -5.024 -8.522 6.319 1.00 86.12 189 MET A O 1
ATOM 1535 N N . SER A 1 190 ? -2.892 -8.741 5.644 1.00 85.94 190 SER A N 1
ATOM 1536 C CA . SER A 1 190 ? -2.533 -9.692 6.703 1.00 85.94 190 SER A CA 1
ATOM 1537 C C . SER A 1 190 ? -2.647 -9.081 8.103 1.00 85.94 190 SER A C 1
ATOM 1539 O O . SER A 1 190 ? -2.915 -9.809 9.059 1.00 85.94 190 SER A O 1
ATOM 1541 N N . LYS A 1 191 ? -2.437 -7.767 8.243 1.00 83.81 191 LYS A N 1
ATOM 1542 C CA . LYS A 1 191 ? -2.489 -7.060 9.534 1.00 83.81 191 LYS A CA 1
ATOM 1543 C C . LYS A 1 191 ? -3.842 -6.407 9.836 1.00 83.81 191 LYS A C 1
ATOM 1545 O O . LYS A 1 191 ? -4.003 -5.859 10.924 1.00 83.81 191 LYS A O 1
ATOM 1550 N N . ASN A 1 192 ? -4.818 -6.451 8.922 1.00 76.44 192 ASN A N 1
ATOM 1551 C CA . ASN A 1 192 ? -6.090 -5.713 9.020 1.00 76.44 192 ASN A CA 1
ATOM 1552 C C . ASN A 1 192 ? -5.906 -4.195 9.265 1.00 76.44 192 ASN A C 1
ATOM 1554 O O . ASN A 1 192 ? -6.753 -3.543 9.882 1.00 76.44 192 ASN A O 1
ATOM 1558 N N . GLN A 1 193 ? -4.798 -3.620 8.788 1.00 78.75 193 GLN A N 1
ATOM 1559 C CA . GLN A 1 193 ? -4.431 -2.209 8.989 1.00 78.75 193 GLN A CA 1
ATOM 1560 C C . GLN A 1 193 ? -4.698 -1.349 7.751 1.00 78.75 193 GLN A C 1
ATOM 1562 O O . GLN A 1 193 ? -4.111 -0.281 7.581 1.00 78.75 193 GLN A O 1
ATOM 1567 N N . PHE A 1 194 ? -5.601 -1.799 6.883 1.00 79.94 194 PHE A N 1
ATOM 1568 C CA . PHE A 1 194 ? -5.945 -1.046 5.691 1.00 79.94 194 PHE A CA 1
ATOM 1569 C C . PHE A 1 194 ? -6.656 0.257 6.066 1.00 79.94 194 PHE A C 1
ATOM 1571 O O . PHE A 1 194 ? -7.711 0.260 6.705 1.00 79.94 194 PHE A O 1
ATOM 1578 N N . GLU A 1 195 ? -6.078 1.372 5.638 1.00 84.50 195 GLU A N 1
ATOM 1579 C CA . GLU A 1 195 ? -6.628 2.704 5.839 1.00 84.50 195 GLU A CA 1
ATOM 1580 C C . GLU A 1 195 ? -6.933 3.333 4.489 1.00 84.50 195 GLU A C 1
ATOM 1582 O O . GLU A 1 195 ? -6.111 3.319 3.573 1.00 84.50 195 GLU A O 1
ATOM 1587 N N . ARG A 1 196 ? -8.115 3.944 4.364 1.00 82.75 196 ARG A N 1
ATOM 1588 C CA . ARG A 1 196 ? -8.553 4.577 3.113 1.00 82.75 196 ARG A CA 1
ATOM 1589 C C . ARG A 1 196 ? -7.574 5.650 2.628 1.00 82.75 196 ARG A C 1
ATOM 1591 O O . ARG A 1 196 ? -7.428 5.844 1.426 1.00 82.75 196 ARG A O 1
ATOM 1598 N N . GLN A 1 197 ? -6.885 6.321 3.547 1.00 86.56 197 GLN A N 1
ATOM 1599 C CA . GLN A 1 197 ? -5.904 7.353 3.219 1.00 86.56 197 GLN A CA 1
ATOM 1600 C C . GLN A 1 197 ? -4.691 6.796 2.452 1.00 86.56 197 GLN A C 1
ATOM 1602 O O . GLN A 1 197 ? -4.143 7.495 1.602 1.00 86.56 197 GLN A O 1
ATOM 1607 N N . LYS A 1 198 ? -4.328 5.520 2.660 1.00 88.38 198 LYS A N 1
ATOM 1608 C CA . LYS A 1 198 ? -3.240 4.848 1.930 1.00 88.38 198 LYS A CA 1
ATOM 1609 C C . LYS A 1 198 ? -3.595 4.514 0.478 1.00 88.38 198 LYS A C 1
ATOM 1611 O O . LYS A 1 198 ? -2.694 4.350 -0.337 1.00 88.38 198 LYS A O 1
ATOM 1616 N N . VAL A 1 199 ? -4.881 4.482 0.108 1.00 91.81 199 VAL A N 1
ATOM 1617 C CA . VAL A 1 199 ? -5.322 4.188 -1.274 1.00 91.81 199 VAL A CA 1
ATOM 1618 C C . VAL A 1 199 ? -4.679 5.134 -2.286 1.00 91.81 199 VAL A C 1
ATOM 1620 O O . VAL A 1 199 ? -4.247 4.703 -3.353 1.00 91.81 199 VAL A O 1
ATOM 1623 N N . MET A 1 200 ? -4.564 6.416 -1.933 1.00 92.06 200 MET A N 1
ATOM 1624 C CA . MET A 1 200 ? -3.925 7.416 -2.788 1.00 92.06 200 MET A CA 1
ATOM 1625 C C . MET A 1 200 ? -2.440 7.117 -3.021 1.00 92.06 200 MET A C 1
ATOM 1627 O O . MET A 1 200 ? -1.937 7.347 -4.120 1.00 92.06 200 MET A O 1
ATOM 1631 N N . LEU A 1 201 ? -1.758 6.557 -2.019 1.00 90.25 201 LEU A N 1
ATOM 1632 C CA . LEU A 1 201 ? -0.364 6.147 -2.137 1.00 90.25 201 LEU A CA 1
ATOM 1633 C C . LEU A 1 201 ? -0.230 4.958 -3.107 1.00 90.25 201 LEU A C 1
ATOM 1635 O O . LEU A 1 201 ? 0.586 5.000 -4.023 1.00 90.25 201 LEU A O 1
ATOM 1639 N N . TYR A 1 202 ? -1.104 3.951 -3.013 1.00 93.81 202 TYR A N 1
ATOM 1640 C CA . TYR A 1 202 ? -1.119 2.820 -3.957 1.00 93.81 202 TYR A CA 1
ATOM 1641 C C . TYR A 1 202 ? -1.354 3.233 -5.411 1.00 93.81 202 TYR A C 1
ATOM 1643 O O . TYR A 1 202 ? -0.771 2.652 -6.326 1.00 93.81 202 TYR A O 1
ATOM 1651 N N . LEU A 1 203 ? -2.179 4.258 -5.635 1.00 94.50 203 LEU A N 1
ATOM 1652 C CA . LEU A 1 203 ? -2.455 4.778 -6.974 1.00 94.50 203 LEU A CA 1
ATOM 1653 C C . LEU A 1 203 ? -1.210 5.389 -7.631 1.00 94.50 203 LEU A C 1
ATOM 1655 O O . LEU A 1 203 ? -1.034 5.229 -8.840 1.00 94.50 203 LEU A O 1
ATOM 1659 N N . ILE A 1 204 ? -0.350 6.062 -6.857 1.00 95.62 204 ILE A N 1
ATOM 1660 C CA . ILE A 1 204 ? 0.801 6.799 -7.399 1.00 95.62 204 ILE A CA 1
ATOM 1661 C C . ILE A 1 204 ? 2.039 5.916 -7.626 1.00 95.62 204 ILE A C 1
ATOM 1663 O O . ILE A 1 204 ? 2.836 6.215 -8.514 1.00 95.62 204 ILE A O 1
ATOM 1667 N N . HIS A 1 205 ? 2.164 4.800 -6.899 1.00 94.44 205 HIS A N 1
ATOM 1668 C CA . HIS A 1 205 ? 3.329 3.903 -6.932 1.00 94.44 205 HIS A CA 1
ATOM 1669 C C . HIS A 1 205 ? 3.773 3.400 -8.326 1.00 94.44 205 HIS A C 1
ATOM 1671 O O . HIS A 1 205 ? 4.980 3.359 -8.587 1.00 94.44 205 HIS A O 1
ATOM 1677 N N . PRO A 1 206 ? 2.873 3.014 -9.254 1.00 96.56 206 PRO A N 1
ATOM 1678 C CA . PRO A 1 206 ? 3.288 2.620 -10.603 1.00 96.56 206 PRO A CA 1
ATOM 1679 C C . PRO A 1 206 ? 3.938 3.780 -11.370 1.00 96.56 206 PRO A C 1
ATOM 1681 O O . PRO A 1 206 ? 4.938 3.596 -12.062 1.00 96.56 206 PRO A O 1
ATOM 1684 N N . VAL A 1 207 ? 3.400 4.994 -11.209 1.00 96.75 207 VAL A N 1
ATOM 1685 C CA . VAL A 1 207 ? 3.883 6.201 -11.895 1.00 96.75 207 VAL A CA 1
ATOM 1686 C C . VAL A 1 207 ? 5.228 6.647 -11.328 1.00 96.75 207 VAL A C 1
ATOM 1688 O O . VAL A 1 207 ? 6.153 6.926 -12.089 1.00 96.75 207 VAL A O 1
ATOM 1691 N N . THR A 1 208 ? 5.380 6.667 -10.003 1.00 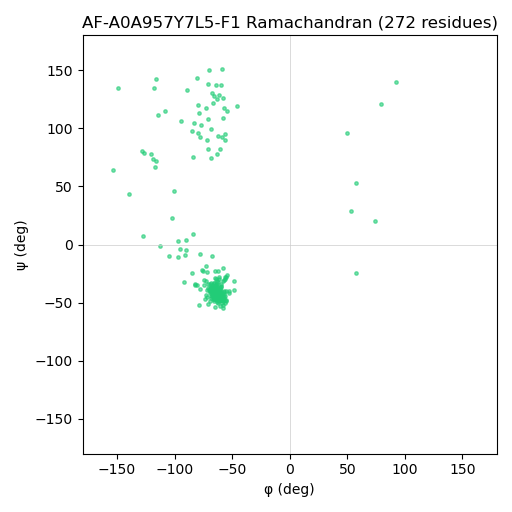94.94 208 THR A N 1
ATOM 1692 C CA . THR A 1 208 ? 6.673 6.946 -9.356 1.00 94.94 208 THR A CA 1
ATOM 1693 C C . THR A 1 208 ? 7.719 5.908 -9.739 1.00 94.94 208 THR A C 1
ATOM 1695 O O . THR A 1 208 ? 8.863 6.275 -9.990 1.00 94.94 208 THR A O 1
ATOM 1698 N N . GLY A 1 209 ? 7.328 4.639 -9.885 1.00 96.31 209 GLY A N 1
ATOM 1699 C CA . GLY A 1 209 ? 8.204 3.571 -10.363 1.00 96.31 209 GLY A CA 1
ATOM 1700 C C . GLY A 1 209 ? 8.741 3.840 -11.768 1.00 96.31 209 GLY A C 1
ATOM 1701 O O . GLY A 1 209 ? 9.947 3.729 -11.990 1.00 96.31 209 GLY A O 1
ATOM 1702 N N . LEU A 1 210 ? 7.877 4.263 -12.699 1.00 97.12 210 LEU A N 1
ATOM 1703 C CA . LEU A 1 210 ? 8.288 4.660 -14.053 1.00 97.12 210 LEU A CA 1
ATOM 1704 C C . LEU A 1 210 ? 9.313 5.802 -14.013 1.00 97.12 210 LEU A C 1
ATOM 1706 O O . LEU A 1 210 ? 10.364 5.720 -14.651 1.00 97.12 210 LEU A O 1
ATOM 1710 N N . ILE A 1 211 ? 9.021 6.851 -13.235 1.00 96.06 211 ILE A N 1
ATOM 1711 C CA . ILE A 1 211 ? 9.900 8.019 -13.075 1.00 96.06 211 ILE A CA 1
ATOM 1712 C C . ILE A 1 211 ? 11.256 7.592 -12.507 1.00 96.06 211 ILE A C 1
ATOM 1714 O O . ILE A 1 211 ? 12.299 8.028 -12.994 1.00 96.06 211 ILE A O 1
ATOM 1718 N N . LEU A 1 212 ? 11.257 6.715 -11.505 1.00 94.50 212 LEU A N 1
ATOM 1719 C CA . LEU A 1 212 ? 12.478 6.247 -10.865 1.00 94.50 212 LEU A CA 1
ATOM 1720 C C . LEU A 1 212 ? 13.316 5.360 -11.795 1.00 94.50 212 LEU A C 1
ATOM 1722 O O . LEU A 1 212 ? 14.542 5.444 -11.773 1.00 94.50 212 LEU A O 1
ATOM 1726 N N . GLY A 1 213 ? 12.676 4.574 -12.665 1.00 94.69 213 GLY A N 1
ATOM 1727 C CA . GLY A 1 213 ? 13.365 3.851 -13.734 1.00 94.69 213 GLY A CA 1
ATOM 1728 C C . GLY A 1 213 ? 14.080 4.803 -14.697 1.00 94.69 213 GLY A C 1
ATOM 1729 O O . GLY A 1 213 ? 15.273 4.644 -14.962 1.00 94.69 213 GLY A O 1
ATOM 1730 N N . VAL A 1 214 ? 13.396 5.857 -15.152 1.00 94.31 214 VAL A N 1
ATOM 1731 C CA . VAL A 1 214 ? 14.013 6.905 -15.988 1.00 94.31 214 VAL A CA 1
ATOM 1732 C C . VAL A 1 214 ? 15.176 7.586 -15.258 1.00 94.31 214 VAL A C 1
ATOM 1734 O O . VAL A 1 214 ? 16.242 7.789 -15.839 1.00 94.31 214 VAL A O 1
ATOM 1737 N N . LEU A 1 215 ? 15.011 7.898 -13.973 1.00 92.94 215 LEU A N 1
ATOM 1738 C CA . LEU A 1 215 ? 16.069 8.492 -13.156 1.00 92.94 215 LEU A CA 1
ATOM 1739 C C . LEU A 1 215 ? 17.288 7.565 -13.059 1.00 92.94 215 LEU A C 1
ATOM 1741 O O . LEU A 1 215 ? 18.415 8.020 -13.250 1.00 92.94 215 LEU A O 1
ATOM 1745 N N . MET A 1 216 ? 17.076 6.264 -12.842 1.00 91.38 216 MET A N 1
ATOM 1746 C CA . MET A 1 216 ? 18.155 5.273 -12.811 1.00 91.38 216 MET A CA 1
ATOM 1747 C C . MET A 1 216 ? 18.917 5.196 -14.133 1.00 91.38 216 MET A C 1
ATOM 1749 O O . MET A 1 216 ? 20.142 5.077 -14.121 1.00 91.38 216 MET A O 1
ATOM 1753 N N . PHE A 1 217 ? 18.232 5.333 -15.272 1.00 90.81 217 PHE A N 1
ATOM 1754 C CA . PHE A 1 217 ? 18.902 5.450 -16.567 1.00 90.81 217 PHE A CA 1
ATOM 1755 C C . PHE A 1 217 ? 19.847 6.659 -16.608 1.00 90.81 217 PHE A C 1
ATOM 1757 O O . PHE A 1 217 ? 20.998 6.520 -17.027 1.00 90.81 217 PHE A O 1
ATOM 1764 N N . PHE A 1 218 ? 19.406 7.836 -16.157 1.00 90.19 218 PHE A N 1
ATOM 1765 C CA . PHE A 1 218 ? 20.253 9.034 -16.148 1.00 90.19 218 PHE A CA 1
ATOM 1766 C C . PHE A 1 218 ? 21.437 8.910 -15.189 1.00 90.19 218 PHE A C 1
ATOM 1768 O O . PHE A 1 218 ? 22.555 9.272 -15.560 1.00 90.19 218 PHE A O 1
ATOM 1775 N N . VAL A 1 219 ? 21.220 8.360 -13.992 1.00 88.62 219 VAL A N 1
ATOM 1776 C CA . VAL A 1 219 ? 22.289 8.113 -13.014 1.00 88.62 219 VAL A CA 1
ATOM 1777 C C . VAL A 1 219 ? 23.330 7.157 -13.590 1.00 88.62 219 VAL A C 1
ATOM 1779 O O . VAL A 1 219 ? 24.522 7.456 -13.537 1.00 88.62 219 VAL A O 1
ATOM 1782 N N . ALA A 1 220 ? 22.897 6.053 -14.203 1.00 86.94 220 ALA A N 1
ATOM 1783 C CA . ALA A 1 220 ? 23.805 5.094 -14.819 1.00 86.94 220 ALA A CA 1
ATOM 1784 C C . ALA A 1 220 ? 24.603 5.724 -15.967 1.00 86.94 220 ALA A C 1
ATOM 1786 O O . ALA A 1 220 ? 25.828 5.645 -15.961 1.00 86.94 220 ALA A O 1
ATOM 1787 N N . ASN A 1 221 ? 23.949 6.404 -16.915 1.00 83.19 221 ASN A N 1
ATOM 1788 C CA . ASN A 1 221 ? 24.652 7.036 -18.038 1.00 83.19 221 ASN A CA 1
ATOM 1789 C C . ASN A 1 221 ? 25.622 8.126 -17.573 1.00 83.19 221 ASN A C 1
ATOM 1791 O O . ASN A 1 221 ? 26.745 8.185 -18.063 1.00 83.19 221 ASN A O 1
ATOM 1795 N N . THR A 1 222 ? 25.232 8.945 -16.596 1.00 82.25 222 THR A N 1
ATOM 1796 C CA . THR A 1 222 ? 26.125 9.962 -16.018 1.00 82.25 222 THR A CA 1
ATOM 1797 C C . THR A 1 222 ? 27.320 9.309 -15.326 1.00 82.25 222 THR A C 1
ATOM 1799 O O . THR A 1 222 ? 28.452 9.739 -15.525 1.00 82.25 222 THR A O 1
ATOM 1802 N N . GLY A 1 223 ? 27.096 8.234 -14.565 1.00 78.25 223 GLY A N 1
ATOM 1803 C CA . GLY A 1 223 ? 28.162 7.475 -13.914 1.00 78.25 223 GLY A CA 1
ATOM 1804 C C . GLY A 1 223 ? 29.138 6.847 -14.913 1.00 78.25 223 GLY A C 1
ATOM 1805 O O . GLY A 1 223 ? 30.347 6.989 -14.758 1.00 78.25 223 GLY A O 1
ATOM 1806 N N . PHE A 1 224 ? 28.640 6.216 -15.980 1.00 70.62 224 PHE A N 1
ATOM 1807 C CA . PHE A 1 224 ? 29.484 5.618 -17.024 1.00 70.62 224 PHE A CA 1
ATOM 1808 C C . PHE A 1 224 ? 30.294 6.658 -17.810 1.00 70.62 224 PHE A C 1
ATOM 1810 O O . PHE A 1 224 ? 31.435 6.377 -18.182 1.00 70.62 224 PHE A O 1
ATOM 1817 N N . LEU A 1 225 ? 29.762 7.870 -18.009 1.00 63.47 225 LEU A N 1
ATOM 1818 C CA . LEU A 1 225 ? 30.512 8.973 -18.619 1.00 63.47 225 LEU A CA 1
ATOM 1819 C C . LEU A 1 225 ? 31.737 9.379 -17.783 1.00 63.47 225 LEU A C 1
ATOM 1821 O O . LEU A 1 225 ? 32.759 9.748 -18.357 1.00 63.47 225 LEU A O 1
ATOM 1825 N N . VAL A 1 226 ? 31.671 9.260 -16.452 1.00 64.56 226 VAL A N 1
ATOM 1826 C CA . VAL A 1 226 ? 32.794 9.571 -15.546 1.00 64.56 226 VAL A CA 1
ATOM 1827 C C . VAL A 1 226 ? 33.906 8.514 -15.619 1.00 64.56 226 VAL A C 1
ATOM 1829 O O . VAL A 1 226 ? 35.076 8.857 -15.471 1.00 64.56 226 VAL A O 1
ATOM 1832 N N . PHE A 1 227 ? 33.571 7.246 -15.885 1.00 62.91 227 PHE A N 1
ATOM 1833 C CA . PHE A 1 227 ? 34.548 6.145 -15.942 1.00 62.91 227 PHE A CA 1
ATOM 1834 C C . PHE A 1 227 ? 35.166 5.896 -17.329 1.00 62.91 227 PHE A C 1
ATOM 1836 O O . PHE A 1 227 ? 36.096 5.101 -17.436 1.00 62.91 227 PHE A O 1
ATOM 1843 N N . GLY A 1 228 ? 34.719 6.613 -18.365 1.00 48.19 228 GLY A N 1
ATOM 1844 C CA . GLY A 1 228 ? 35.338 6.620 -19.691 1.00 48.19 228 GLY A CA 1
ATOM 1845 C C . GLY A 1 228 ? 34.992 5.409 -20.572 1.00 48.19 228 GLY A C 1
ATOM 1846 O O . GLY A 1 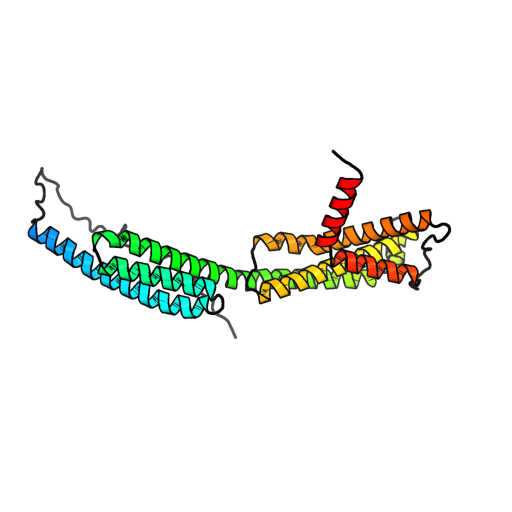228 ? 35.322 4.268 -20.269 1.00 48.19 228 GLY A O 1
ATOM 1847 N N . ASN A 1 229 ? 34.400 5.696 -21.736 1.00 47.72 229 ASN A N 1
ATOM 1848 C CA . ASN A 1 229 ? 34.286 4.830 -22.925 1.00 47.72 229 ASN A CA 1
ATOM 1849 C C . ASN 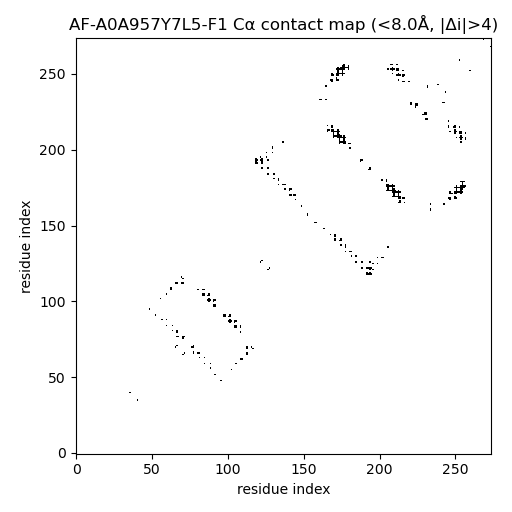A 1 229 ? 33.307 3.640 -22.925 1.00 47.72 229 ASN A C 1
ATOM 1851 O O . ASN A 1 229 ? 33.403 2.788 -23.805 1.00 47.72 229 ASN A O 1
ATOM 1855 N N . ALA A 1 230 ? 32.299 3.613 -22.056 1.00 51.66 230 ALA A N 1
ATOM 1856 C CA . ALA A 1 230 ? 31.146 2.731 -22.245 1.00 51.66 230 ALA A CA 1
ATOM 1857 C C . ALA A 1 230 ? 29.863 3.561 -22.330 1.00 51.66 230 ALA A C 1
ATOM 1859 O O . ALA A 1 230 ? 29.094 3.646 -21.375 1.00 51.66 230 ALA A O 1
ATOM 1860 N N . THR A 1 231 ? 29.608 4.188 -23.482 1.00 53.38 231 THR A N 1
ATOM 1861 C CA . THR A 1 231 ? 28.216 4.497 -23.819 1.00 53.38 231 THR A CA 1
ATOM 1862 C C . THR A 1 231 ? 27.483 3.160 -23.834 1.00 53.38 231 THR A C 1
ATOM 1864 O O . THR A 1 231 ? 27.942 2.212 -24.472 1.00 53.38 231 THR A O 1
ATOM 1867 N N . LEU A 1 232 ? 26.390 3.045 -23.074 1.00 56.84 232 LEU A N 1
ATOM 1868 C CA . LEU A 1 232 ? 25.511 1.874 -23.091 1.00 56.84 232 LEU A CA 1
ATOM 1869 C C . LEU A 1 232 ? 24.812 1.846 -24.458 1.00 56.84 232 LEU A C 1
ATOM 1871 O O . LEU A 1 232 ? 23.667 2.266 -24.607 1.00 56.84 232 LEU A O 1
ATOM 1875 N N . GLY A 1 233 ? 25.589 1.454 -25.469 1.00 50.84 233 GLY A N 1
ATOM 1876 C CA . GLY A 1 233 ? 25.282 1.534 -26.881 1.00 50.84 233 GLY A CA 1
ATOM 1877 C C . GLY A 1 233 ? 24.029 0.749 -27.210 1.00 50.84 233 GLY A C 1
ATOM 1878 O O . GLY A 1 233 ? 23.785 -0.346 -26.694 1.00 50.84 233 GLY A O 1
ATOM 1879 N N . VAL A 1 234 ? 23.220 1.376 -28.048 1.00 53.19 234 VAL A N 1
ATOM 1880 C CA . VAL A 1 234 ? 21.932 0.890 -28.499 1.00 53.19 234 VAL A CA 1
ATOM 1881 C C . VAL A 1 234 ? 22.176 -0.036 -29.677 1.00 53.19 234 VAL A C 1
ATOM 1883 O O . VAL A 1 234 ? 22.302 0.421 -30.805 1.00 53.19 234 VAL A O 1
ATOM 1886 N N . GLU A 1 235 ? 22.208 -1.340 -29.433 1.00 49.09 235 GLU A N 1
ATOM 1887 C CA . GLU A 1 235 ? 22.017 -2.303 -30.513 1.00 49.09 235 GLU A CA 1
ATOM 1888 C C . GLU A 1 235 ? 20.757 -3.134 -30.292 1.00 49.09 235 GLU A C 1
ATOM 1890 O O . GLU A 1 235 ? 20.320 -3.421 -29.178 1.00 49.09 235 GLU A O 1
ATOM 1895 N N . SER A 1 236 ? 20.101 -3.406 -31.413 1.00 52.62 236 SER A N 1
ATOM 1896 C CA . SER A 1 236 ? 18.728 -3.868 -31.544 1.00 52.62 236 SER A CA 1
ATOM 1897 C C . SER A 1 236 ? 18.458 -5.247 -30.945 1.00 52.62 236 SER A C 1
ATOM 1899 O O . SER A 1 236 ? 19.183 -6.197 -31.225 1.00 52.62 236 SER A O 1
ATOM 1901 N N . ARG A 1 237 ? 17.317 -5.349 -30.242 1.00 52.25 237 ARG A N 1
ATOM 1902 C CA . ARG A 1 237 ? 16.605 -6.549 -29.735 1.00 52.25 237 ARG A CA 1
ATOM 1903 C C . ARG A 1 237 ? 17.359 -7.498 -28.805 1.00 52.25 237 ARG A C 1
ATOM 1905 O O . ARG A 1 237 ? 16.704 -8.160 -28.007 1.00 52.25 237 ARG A O 1
ATOM 1912 N N . ASN A 1 238 ? 18.680 -7.542 -28.859 1.00 61.62 238 ASN A N 1
ATOM 1913 C CA . ASN A 1 238 ? 19.486 -8.336 -27.952 1.00 61.62 238 ASN A CA 1
ATOM 1914 C C . ASN A 1 238 ? 19.916 -7.435 -26.803 1.00 61.62 238 ASN A C 1
ATOM 1916 O O . ASN A 1 238 ? 20.768 -6.567 -26.977 1.00 61.62 238 A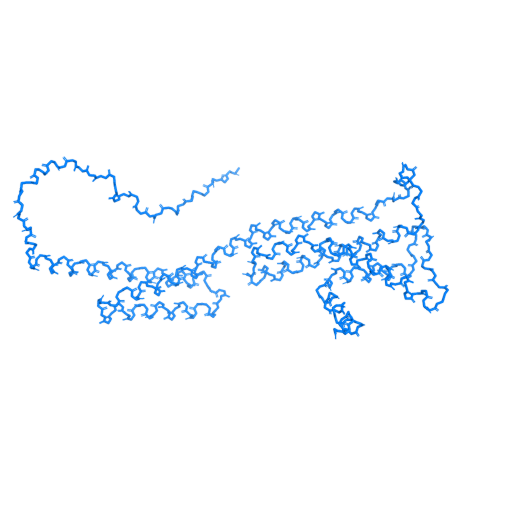SN A O 1
ATOM 1920 N N . PHE A 1 239 ? 19.301 -7.628 -25.636 1.00 61.34 239 PHE A N 1
ATOM 1921 C CA . PHE A 1 239 ? 19.737 -6.938 -24.432 1.00 61.34 239 PHE A CA 1
ATOM 1922 C C . PHE A 1 239 ? 21.210 -7.264 -24.184 1.00 61.34 239 PHE A C 1
ATOM 1924 O O . PHE A 1 239 ? 21.572 -8.423 -23.971 1.00 61.34 239 PHE A O 1
ATOM 1931 N N . SER A 1 240 ? 22.068 -6.248 -24.218 1.00 73.38 240 SER A N 1
ATOM 1932 C CA . SER A 1 240 ? 23.454 -6.420 -23.792 1.00 73.38 240 SER A CA 1
ATOM 1933 C C . SER A 1 240 ? 23.493 -6.619 -22.272 1.00 73.38 240 SER A C 1
ATOM 1935 O O . SER A 1 240 ? 22.642 -6.096 -21.548 1.00 73.38 240 SER A O 1
ATOM 1937 N N . SER A 1 241 ? 24.476 -7.365 -21.753 1.00 76.38 241 SER A N 1
ATOM 1938 C CA . SER A 1 241 ? 24.602 -7.620 -20.306 1.00 76.38 241 SER A CA 1
ATOM 1939 C C . SER A 1 241 ? 24.498 -6.348 -19.436 1.00 76.38 241 SER A C 1
ATOM 1941 O O . SER A 1 241 ? 23.825 -6.397 -18.404 1.00 76.38 241 SER A O 1
ATOM 1943 N N . PRO A 1 242 ? 25.063 -5.189 -19.843 1.00 80.75 242 PRO A N 1
ATOM 1944 C CA . PRO A 1 242 ? 24.896 -3.933 -19.108 1.00 80.75 242 PRO A CA 1
ATOM 1945 C C . PRO A 1 242 ? 23.458 -3.387 -19.092 1.00 80.75 242 PRO A C 1
ATOM 1947 O O . PRO A 1 242 ? 23.024 -2.825 -18.088 1.00 80.75 242 PRO A O 1
ATOM 1950 N N . GLN A 1 243 ? 22.696 -3.564 -20.176 1.00 82.19 243 GLN A N 1
ATOM 1951 C CA . GLN A 1 243 ? 21.299 -3.121 -20.250 1.00 82.19 243 GLN A CA 1
ATOM 1952 C C . GLN A 1 243 ? 20.397 -3.959 -19.341 1.00 82.19 243 GLN A C 1
ATOM 1954 O O . GLN A 1 243 ? 19.532 -3.405 -18.668 1.00 82.19 243 GLN A O 1
ATOM 1959 N N . ILE A 1 244 ? 20.620 -5.276 -19.271 1.00 86.75 244 ILE A N 1
ATOM 1960 C CA . ILE A 1 244 ? 19.872 -6.164 -18.365 1.00 86.75 244 ILE A CA 1
ATOM 1961 C C . ILE A 1 244 ? 20.095 -5.738 -16.914 1.00 86.75 244 ILE A C 1
ATOM 1963 O O . ILE A 1 244 ? 19.138 -5.615 -16.154 1.00 86.75 244 ILE A O 1
ATOM 1967 N N . LEU A 1 245 ? 21.348 -5.463 -16.541 1.00 89.12 245 LEU A N 1
ATOM 1968 C CA . LEU A 1 245 ? 21.676 -4.980 -15.202 1.00 89.12 245 LEU A CA 1
ATOM 1969 C C . LEU A 1 245 ? 20.939 -3.672 -14.894 1.00 89.12 245 LEU A C 1
ATOM 1971 O O . LEU A 1 245 ? 20.358 -3.543 -13.820 1.00 89.12 245 LEU A O 1
ATOM 1975 N N . LEU A 1 246 ? 20.902 -2.730 -15.840 1.00 90.75 246 LEU A N 1
ATOM 1976 C CA . LEU A 1 246 ? 20.182 -1.469 -15.666 1.00 90.75 246 LEU A CA 1
ATOM 1977 C C . LEU A 1 246 ? 18.666 -1.669 -15.512 1.00 90.75 246 LEU A C 1
ATOM 1979 O O . LEU A 1 246 ? 18.050 -1.027 -14.666 1.00 90.75 246 LEU A O 1
ATOM 1983 N N . ILE A 1 247 ? 18.073 -2.576 -16.289 1.00 91.88 247 ILE A N 1
ATOM 1984 C CA . ILE A 1 247 ? 16.654 -2.950 -16.190 1.00 91.88 247 ILE A CA 1
ATOM 1985 C C . ILE A 1 247 ? 16.348 -3.533 -14.805 1.00 91.88 247 ILE A C 1
ATOM 1987 O O . ILE A 1 247 ? 15.379 -3.123 -14.168 1.00 91.88 247 ILE A O 1
ATOM 1991 N N . VAL A 1 248 ? 17.191 -4.442 -14.307 1.00 93.81 248 VAL A N 1
ATOM 1992 C CA . VAL A 1 248 ? 17.035 -5.035 -12.969 1.00 93.81 248 VAL A CA 1
ATOM 1993 C C . VAL A 1 248 ? 17.202 -3.980 -11.876 1.00 93.81 248 VAL A C 1
ATOM 1995 O O . VAL A 1 248 ? 16.412 -3.955 -10.935 1.00 93.81 248 VAL A O 1
ATOM 1998 N N . LEU A 1 249 ? 18.183 -3.081 -12.001 1.00 93.62 249 LEU A N 1
ATOM 1999 C CA . LEU A 1 249 ? 18.372 -1.981 -11.053 1.00 93.62 249 LEU A CA 1
ATOM 2000 C C . LEU A 1 249 ? 17.182 -1.025 -11.041 1.00 93.62 249 LEU A C 1
ATOM 2002 O O . LEU A 1 249 ? 16.757 -0.609 -9.968 1.00 93.62 249 LEU A O 1
ATOM 2006 N N . ALA A 1 250 ? 16.622 -0.696 -12.203 1.00 95.50 250 ALA A N 1
ATOM 2007 C CA . ALA A 1 250 ? 15.431 0.136 -12.288 1.00 95.50 250 ALA A CA 1
ATOM 2008 C C . ALA A 1 250 ? 14.207 -0.551 -11.688 1.00 95.50 250 ALA A C 1
ATOM 2010 O O . ALA A 1 250 ? 13.467 0.086 -10.945 1.00 95.50 250 ALA A O 1
ATOM 2011 N N . TRP A 1 251 ? 14.026 -1.850 -11.937 1.00 97.31 251 TRP A N 1
ATOM 2012 C CA . TRP A 1 251 ? 12.979 -2.632 -11.286 1.00 97.31 251 TRP A CA 1
ATOM 2013 C C . TRP A 1 251 ? 13.137 -2.637 -9.763 1.00 97.31 251 TRP A C 1
ATOM 2015 O O . TRP A 1 251 ? 12.188 -2.328 -9.044 1.00 97.31 251 TRP A O 1
ATOM 2025 N N . LEU A 1 252 ? 14.346 -2.904 -9.262 1.00 96.06 252 LEU A N 1
ATOM 2026 C CA . LEU A 1 252 ? 14.634 -2.895 -7.828 1.00 96.06 252 LEU A CA 1
ATOM 2027 C C . LEU A 1 252 ? 14.409 -1.507 -7.224 1.00 96.06 252 LEU A C 1
ATOM 2029 O O . LEU A 1 252 ? 13.892 -1.390 -6.113 1.00 96.06 252 LEU A O 1
ATOM 2033 N N . ALA A 1 253 ? 14.761 -0.459 -7.969 1.00 94.50 253 ALA A N 1
ATOM 2034 C CA . ALA A 1 253 ? 14.512 0.906 -7.558 1.00 94.50 253 ALA A CA 1
ATOM 2035 C C . ALA A 1 253 ? 13.014 1.178 -7.435 1.00 94.50 253 ALA A C 1
ATOM 2037 O O . ALA A 1 253 ? 12.543 1.656 -6.405 1.00 94.50 253 ALA A O 1
ATOM 2038 N N . GLY A 1 254 ? 12.255 0.812 -8.465 1.00 94.50 254 GLY A N 1
ATOM 2039 C CA . GLY A 1 254 ? 10.803 0.904 -8.464 1.00 94.50 254 GLY A CA 1
ATOM 2040 C C . GLY A 1 254 ? 10.155 0.106 -7.333 1.00 94.50 254 GLY A C 1
ATOM 2041 O O . GLY A 1 254 ? 9.130 0.536 -6.819 1.00 94.50 254 GLY A O 1
ATOM 2042 N N . PHE A 1 255 ? 10.751 -1.012 -6.914 1.00 95.56 255 PHE A N 1
ATOM 2043 C CA . PHE A 1 255 ? 10.273 -1.795 -5.776 1.00 95.56 255 PHE A CA 1
ATOM 2044 C C . PHE A 1 255 ? 10.557 -1.110 -4.428 1.00 95.56 255 PHE A C 1
ATOM 2046 O O . PHE A 1 255 ? 9.680 -1.040 -3.574 1.00 95.56 255 PHE A O 1
ATOM 2053 N N . ARG A 1 256 ? 11.754 -0.539 -4.233 1.00 93.69 256 ARG A N 1
ATOM 2054 C CA . ARG A 1 256 ? 12.166 0.125 -2.976 1.00 93.69 256 ARG A CA 1
ATOM 2055 C C . ARG A 1 256 ? 12.066 1.652 -3.031 1.00 93.69 256 ARG A C 1
ATOM 2057 O O . ARG A 1 256 ? 12.980 2.358 -2.605 1.00 93.69 256 ARG A O 1
ATOM 2064 N N . GLN A 1 257 ? 10.954 2.177 -3.539 1.00 89.81 257 GLN A N 1
ATOM 2065 C CA . GLN A 1 257 ? 10.767 3.622 -3.733 1.00 89.81 257 GLN A CA 1
ATOM 2066 C C . GLN A 1 257 ? 10.978 4.445 -2.456 1.00 89.81 257 GLN A C 1
ATOM 2068 O O . GLN A 1 257 ? 11.702 5.437 -2.489 1.00 89.81 257 GLN A O 1
ATOM 2073 N N . LEU A 1 258 ? 10.378 4.032 -1.332 1.00 87.38 258 LEU A N 1
ATOM 2074 C CA . LEU A 1 258 ? 10.444 4.776 -0.066 1.00 87.38 258 LEU A CA 1
ATOM 2075 C C . LEU A 1 258 ? 11.884 4.935 0.440 1.00 87.38 258 LEU A C 1
ATOM 2077 O O . LEU A 1 258 ? 12.281 6.032 0.830 1.00 87.38 258 LEU A O 1
ATOM 2081 N N . ASP A 1 259 ? 12.678 3.868 0.367 1.00 88.81 259 ASP A N 1
ATOM 2082 C CA . ASP A 1 259 ? 14.082 3.894 0.787 1.00 88.81 259 ASP A CA 1
ATOM 2083 C C . ASP A 1 259 ? 14.927 4.786 -0.131 1.00 88.81 259 ASP A C 1
ATOM 2085 O O . ASP A 1 259 ? 15.831 5.490 0.321 1.00 88.81 259 ASP A O 1
ATOM 2089 N N . ILE A 1 260 ? 14.622 4.792 -1.432 1.00 84.06 260 ILE A N 1
ATOM 2090 C CA . ILE A 1 260 ? 15.358 5.597 -2.409 1.00 84.06 260 ILE A CA 1
ATOM 2091 C C . ILE A 1 260 ? 15.053 7.081 -2.254 1.00 84.06 260 ILE A C 1
ATOM 2093 O O . ILE A 1 260 ? 15.980 7.883 -2.334 1.00 84.06 260 ILE A O 1
ATOM 2097 N N . TYR A 1 261 ? 13.805 7.463 -1.982 1.00 84.88 261 TYR A N 1
ATOM 2098 C CA . TYR A 1 261 ? 13.484 8.863 -1.698 1.00 84.88 261 TYR A CA 1
ATOM 2099 C C . TYR A 1 261 ? 14.231 9.371 -0.465 1.00 84.88 261 TYR A C 1
ATOM 2101 O O . TYR A 1 261 ? 14.834 10.438 -0.523 1.00 84.88 261 TYR A O 1
ATOM 2109 N N . GLN A 1 262 ? 14.305 8.567 0.600 1.00 88.38 262 GLN A N 1
ATOM 2110 C CA . GLN A 1 262 ? 15.096 8.920 1.782 1.00 88.38 262 GLN A CA 1
ATOM 2111 C C . GLN A 1 262 ? 16.586 9.076 1.458 1.00 88.38 262 GLN A C 1
ATOM 2113 O O . GLN A 1 262 ? 17.237 9.987 1.966 1.00 88.38 262 GLN A O 1
ATOM 2118 N N . LEU A 1 263 ? 17.137 8.211 0.604 1.00 86.69 263 LEU A N 1
ATOM 2119 C CA . LEU A 1 263 ? 18.530 8.308 0.172 1.00 86.69 263 LEU A CA 1
ATOM 2120 C C . LEU A 1 263 ? 18.773 9.576 -0.662 1.00 86.69 263 LEU A C 1
ATOM 2122 O O . LEU A 1 263 ? 19.776 10.258 -0.453 1.00 86.69 263 LEU A O 1
ATOM 2126 N N . ILE A 1 264 ? 17.852 9.923 -1.565 1.00 84.19 264 ILE A N 1
ATOM 2127 C CA . ILE A 1 264 ? 17.910 11.168 -2.345 1.00 84.19 264 ILE A CA 1
ATOM 2128 C C . ILE A 1 264 ? 17.857 12.380 -1.413 1.00 84.19 264 ILE A C 1
ATOM 2130 O O . ILE A 1 264 ? 18.701 13.265 -1.543 1.00 84.19 264 ILE A O 1
ATOM 2134 N N . ASP A 1 265 ? 16.942 12.401 -0.443 1.00 87.62 265 ASP A N 1
ATOM 2135 C CA . ASP A 1 265 ? 16.824 13.488 0.534 1.00 87.62 265 ASP A CA 1
ATOM 2136 C C . ASP A 1 265 ? 18.105 13.645 1.364 1.00 87.62 265 ASP A C 1
ATOM 2138 O O . ASP A 1 265 ? 18.579 14.762 1.582 1.00 87.62 265 ASP A O 1
ATOM 2142 N N . GLN A 1 266 ? 18.721 12.533 1.776 1.00 89.62 266 GLN A N 1
ATOM 2143 C CA . GLN A 1 266 ? 20.000 12.541 2.492 1.00 89.62 266 GLN A CA 1
ATOM 2144 C C . GLN A 1 266 ? 21.148 13.095 1.636 1.00 89.62 266 GLN A C 1
ATOM 2146 O O . GLN A 1 266 ? 21.978 13.859 2.137 1.00 89.62 266 GLN A O 1
ATOM 2151 N N . ILE A 1 267 ? 21.206 12.739 0.349 1.00 87.44 267 ILE A N 1
ATOM 2152 C CA . ILE A 1 267 ? 22.196 13.295 -0.584 1.00 87.44 267 ILE A CA 1
ATOM 2153 C C . ILE A 1 267 ? 21.948 14.791 -0.783 1.00 87.44 267 ILE A C 1
ATOM 2155 O O . ILE A 1 267 ? 22.888 15.581 -0.690 1.00 87.44 267 ILE A O 1
ATOM 2159 N N . LEU A 1 268 ? 20.696 15.190 -1.016 1.00 86.69 268 LEU A N 1
ATOM 2160 C CA . LEU A 1 268 ? 20.318 16.581 -1.244 1.00 86.69 268 LEU A CA 1
ATOM 2161 C C . LEU A 1 268 ? 20.684 17.451 -0.037 1.00 86.69 268 LEU A C 1
ATOM 2163 O O . LEU A 1 268 ? 21.308 18.496 -0.206 1.00 86.69 268 LEU A O 1
ATOM 2167 N N . ALA A 1 269 ? 20.38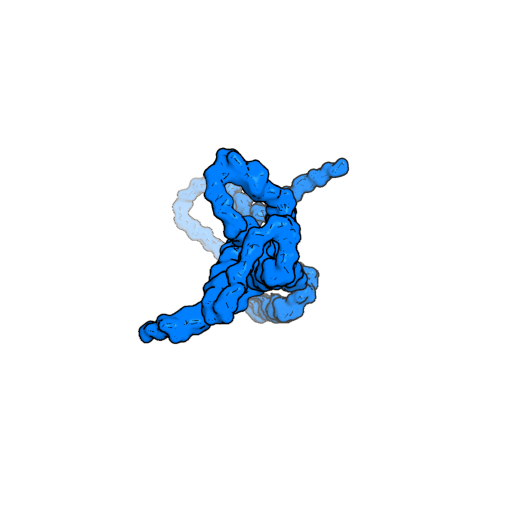7 16.978 1.176 1.00 89.88 269 ALA A N 1
ATOM 2168 C CA . ALA A 1 269 ? 20.737 17.657 2.421 1.00 89.88 269 ALA A CA 1
ATOM 2169 C C . ALA A 1 269 ? 22.254 17.831 2.605 1.00 89.88 269 ALA A C 1
ATOM 2171 O O . ALA A 1 269 ? 22.694 18.788 3.238 1.00 89.88 269 ALA A O 1
ATOM 2172 N N . ARG A 1 270 ? 23.065 16.919 2.055 1.00 91.50 270 ARG A N 1
ATOM 2173 C CA . ARG A 1 270 ? 24.530 17.003 2.113 1.00 91.50 270 ARG A CA 1
ATOM 2174 C C . ARG A 1 270 ? 25.118 17.927 1.043 1.00 91.50 270 ARG A C 1
ATOM 2176 O O . ARG A 1 270 ? 26.136 18.560 1.305 1.00 91.50 270 ARG A O 1
ATOM 2183 N N . VAL A 1 271 ? 24.518 17.987 -0.145 1.00 88.50 271 VAL A N 1
ATOM 2184 C CA . VAL A 1 271 ? 25.004 18.813 -1.268 1.00 88.50 271 VAL A CA 1
ATOM 2185 C C . VAL A 1 271 ? 24.547 20.268 -1.147 1.00 88.50 271 VAL A C 1
ATOM 2187 O O . VAL A 1 271 ? 25.293 21.173 -1.510 1.00 88.50 271 VAL A O 1
ATOM 2190 N N . LEU A 1 272 ? 23.346 20.496 -0.616 1.00 87.12 272 LEU A N 1
ATOM 2191 C CA . LEU A 1 272 ? 22.756 21.816 -0.401 1.00 87.12 272 LEU A CA 1
ATOM 2192 C C . LEU A 1 272 ? 22.558 22.048 1.105 1.00 87.12 272 LEU A C 1
ATOM 2194 O O . LEU A 1 272 ? 21.419 22.004 1.584 1.00 87.12 272 LEU A O 1
ATOM 2198 N N . PRO A 1 273 ? 23.642 22.264 1.878 1.00 77.19 273 PRO A N 1
ATOM 2199 C CA . PRO A 1 273 ? 23.493 22.694 3.259 1.00 77.19 273 PRO A CA 1
ATOM 2200 C C . PRO A 1 273 ? 22.768 24.048 3.272 1.00 77.19 273 PRO A C 1
ATOM 2202 O O . PRO A 1 273 ? 23.133 24.953 2.520 1.00 77.19 273 PRO A O 1
ATOM 2205 N N . LYS A 1 274 ? 21.701 24.141 4.073 1.00 66.94 274 LYS A N 1
ATOM 2206 C CA . LYS A 1 274 ? 20.940 25.381 4.287 1.00 66.94 274 LYS A CA 1
ATOM 2207 C C . LYS A 1 274 ? 21.809 26.493 4.861 1.00 66.94 274 LYS A C 1
ATOM 2209 O O . LYS A 1 274 ? 22.671 26.171 5.711 1.00 66.94 274 LYS A O 1
#

Solvent-accessible surface area (backbone atoms only — not comparable to full-atom values): 15488 Å² total; per-residue (Å²): 139,82,85,78,84,83,78,84,88,79,80,83,67,81,72,81,80,79,78,78,75,76,88,71,85,69,81,83,75,75,92,69,81,80,75,68,52,68,72,57,52,54,49,49,54,54,51,55,49,54,55,52,49,54,54,49,52,55,50,49,56,55,46,52,56,48,41,58,70,74,31,62,91,38,64,70,58,35,55,52,41,51,51,36,48,53,49,20,55,51,34,54,73,72,39,79,88,38,42,67,61,20,50,51,39,49,48,52,44,50,50,53,52,49,52,54,52,52,39,55,54,47,34,53,58,52,47,49,51,51,49,54,51,40,50,51,50,44,50,55,43,57,51,54,75,72,56,61,62,69,74,59,32,78,79,69,57,93,71,60,74,70,53,61,58,47,48,53,18,14,40,29,0,17,47,16,8,30,52,32,42,54,50,54,48,52,52,28,63,75,66,70,65,48,50,79,77,53,53,63,56,54,69,44,32,34,58,54,5,26,54,44,4,42,48,44,51,53,53,50,54,54,52,33,63,74,72,59,90,54,75,89,71,79,61,83,94,57,79,47,75,71,54,51,52,49,28,52,51,9,17,51,43,9,40,44,46,73,63,49,53,54,50,50,51,55,50,48,53,67,75,56,67,127